Protein AF-A0A957HZQ7-F1 (afdb_monomer_lite)

Secondary structure (DSSP, 8-state):
-HHHHHHHHHHHGGGS-TTT--EEEEEEEEETTEEEEEEEESSHHHHHHHHHHHHHH-TTPEEEEEEEEES--TT---EEE-SSEEEEESSSSTTS-EEEEEETT-EEEEEEEETTEEEEEETTS-EEEEEGGGEE-S-PPPP-EEE-SSEEEEESSS-TTSPEEEEEETT-EEEEEEEETTEEEEE-TTS-EEEEEGGGEEEGGGS--SHHHHHHHHHHHHHTTTTPPP-TT--BTTB-

pLDDT: mean 95.65, std 3.69, range [67.06, 98.69]

Foldseek 3Di:
DQVVLQVVLVVLQVVDDLFQWDDDKHFDDDDPQETEIAEEIQAVVSVVSSVVSSCVVRVSHHYHDPRYYHLDDPDAAKWFQQDQKWFFFADQDPPGAGQAMDGFGFIWRFRQDDDQWTWTAGPVRTTGITGNVRIDHDDAPQFFKFQLALKWWFFPDQDPVGDTPGIHGGRDGWHWDDPDPFWTWTATRVGDIGITGCVRIGGPVPQDPDPVSNVVSVVVSVVSLPPQDDDNNDDGSVHD

Radius of gyration: 22.96 Å; chains: 1; bounding box: 48×35×72 Å

Structure (mmCIF, N/CA/C/O backbone):
data_AF-A0A957HZQ7-F1
#
_entry.id   AF-A0A957HZQ7-F1
#
loop_
_atom_site.group_PDB
_atom_site.id
_atom_site.type_symbol
_atom_site.label_atom_id
_atom_site.label_alt_id
_atom_site.label_comp_id
_atom_site.label_asym_id
_atom_site.label_entity_id
_atom_site.label_seq_id
_atom_site.pdbx_PDB_ins_code
_atom_site.Cartn_x
_atom_site.Cartn_y
_atom_site.Cartn_z
_atom_site.occupancy
_atom_site.B_iso_or_equiv
_atom_site.auth_seq_id
_atom_site.auth_comp_id
_atom_site.auth_asym_id
_atom_site.auth_atom_id
_atom_site.pdbx_PDB_model_num
ATOM 1 N N . MET A 1 1 ? -24.676 5.975 32.421 1.00 92.75 1 MET A N 1
ATOM 2 C CA . MET A 1 1 ? -23.216 5.742 32.479 1.00 92.75 1 MET A CA 1
ATOM 3 C C . MET A 1 1 ? -22.672 4.941 31.297 1.00 92.75 1 MET A C 1
ATOM 5 O O . MET A 1 1 ? -22.077 5.562 30.435 1.00 92.75 1 MET A O 1
ATOM 9 N N . LEU A 1 2 ? -22.883 3.618 31.181 1.00 94.62 2 LEU A N 1
ATOM 10 C CA . LEU A 1 2 ? -22.283 2.825 30.082 1.00 94.62 2 LEU A CA 1
ATOM 11 C C . LEU A 1 2 ? -22.590 3.401 28.683 1.00 94.62 2 LEU A C 1
ATOM 13 O O . LEU A 1 2 ? -21.686 3.573 27.873 1.00 94.62 2 LEU A O 1
ATOM 17 N N . GLN A 1 3 ? -23.847 3.785 28.435 1.00 96.00 3 GLN A N 1
ATOM 18 C CA . GLN A 1 3 ? -24.256 4.427 27.181 1.00 96.00 3 GLN A CA 1
ATOM 19 C C . GLN A 1 3 ? -23.628 5.817 26.973 1.00 96.00 3 GLN A C 1
ATOM 21 O O . GLN A 1 3 ? -23.328 6.182 25.844 1.00 96.00 3 GLN A O 1
ATOM 26 N N . GLU A 1 4 ? -23.418 6.595 28.038 1.00 96.81 4 GLU A N 1
ATOM 27 C CA . GLU A 1 4 ? -22.771 7.914 27.949 1.00 96.81 4 GLU A CA 1
ATOM 28 C C . GLU A 1 4 ? -21.297 7.768 27.569 1.00 96.81 4 GLU A C 1
ATOM 30 O O . GLU A 1 4 ? -20.838 8.444 26.655 1.00 96.81 4 GLU A O 1
ATOM 35 N N . ILE A 1 5 ? -20.586 6.828 28.200 1.00 97.31 5 ILE A N 1
ATOM 36 C CA . ILE A 1 5 ? -19.199 6.491 27.850 1.00 97.31 5 ILE A CA 1
ATOM 37 C C . ILE A 1 5 ? -19.132 5.994 26.403 1.00 97.31 5 ILE A C 1
ATOM 39 O O . ILE A 1 5 ? -18.248 6.391 25.648 1.00 97.31 5 ILE A O 1
ATOM 43 N N . GLN A 1 6 ? -20.084 5.155 25.988 1.00 97.38 6 GLN A N 1
ATOM 44 C CA . GLN A 1 6 ? -20.147 4.670 24.613 1.00 97.38 6 GLN A CA 1
ATOM 45 C C . GLN A 1 6 ? -20.379 5.801 23.600 1.00 97.38 6 GLN A C 1
ATOM 47 O O . GLN A 1 6 ? -19.807 5.753 22.511 1.00 97.38 6 GLN A O 1
ATOM 52 N N . ASN A 1 7 ? -21.187 6.808 23.937 1.00 97.38 7 ASN A N 1
ATOM 53 C CA . ASN A 1 7 ? -21.392 7.979 23.087 1.00 97.38 7 ASN A CA 1
ATOM 54 C C . ASN A 1 7 ? -20.119 8.834 23.010 1.00 97.38 7 ASN A C 1
ATOM 56 O O . ASN A 1 7 ? -19.713 9.205 21.914 1.00 97.38 7 ASN A O 1
ATOM 60 N N . GLU A 1 8 ? -19.445 9.063 24.138 1.00 97.62 8 GLU A N 1
ATOM 61 C CA . GLU A 1 8 ? -18.172 9.792 24.165 1.00 97.62 8 GLU A CA 1
ATOM 62 C C . GLU A 1 8 ? -17.110 9.084 23.306 1.00 97.62 8 GLU A C 1
ATOM 64 O O . GLU A 1 8 ? -16.442 9.715 22.499 1.00 97.62 8 GLU A O 1
ATOM 69 N N . LEU A 1 9 ? -17.010 7.752 23.372 1.00 97.88 9 LEU A N 1
ATOM 70 C CA . LEU A 1 9 ? -16.104 6.971 22.516 1.00 97.88 9 LEU A CA 1
ATOM 71 C C . LEU A 1 9 ? -16.350 7.181 21.010 1.00 97.88 9 LEU A C 1
ATOM 73 O O . LEU A 1 9 ? -15.409 7.101 20.216 1.00 97.88 9 LEU A O 1
ATOM 77 N N . VAL A 1 10 ? -17.596 7.443 20.598 1.00 96.94 10 VAL A N 1
ATOM 78 C CA . VAL A 1 10 ? -17.927 7.761 19.198 1.00 96.94 10 VAL A CA 1
ATOM 79 C C . VAL A 1 10 ? -17.399 9.140 18.804 1.00 96.94 10 VAL A C 1
ATOM 81 O O . VAL A 1 10 ? -16.932 9.294 17.673 1.00 96.94 10 VAL A O 1
ATOM 84 N N . GLU A 1 11 ? -17.445 10.110 19.720 1.00 96.81 11 GLU A N 1
ATOM 85 C CA . GLU A 1 11 ? -16.900 11.459 19.527 1.00 96.81 11 GLU A CA 1
ATOM 86 C C . GLU A 1 11 ? -15.368 11.427 19.488 1.00 96.81 11 GLU A C 1
ATOM 88 O O . GLU A 1 11 ? -14.782 11.847 18.493 1.00 96.81 11 GLU A O 1
ATOM 93 N N . ILE A 1 12 ? -14.733 10.791 20.478 1.00 96.25 12 ILE A N 1
ATOM 94 C CA . ILE A 1 12 ? -13.277 10.589 20.565 1.00 96.25 12 ILE A CA 1
ATOM 95 C C . ILE A 1 12 ? -12.721 9.950 19.285 1.00 96.25 12 ILE A C 1
ATOM 97 O O . ILE A 1 12 ? -11.656 10.321 18.797 1.00 96.25 12 ILE A O 1
ATOM 101 N N . LYS A 1 13 ? -13.445 8.993 18.685 1.00 95.44 13 LYS A N 1
ATOM 102 C CA . LYS A 1 13 ? -13.023 8.360 17.425 1.00 95.44 13 LYS A CA 1
ATOM 103 C C . LYS A 1 13 ? -12.829 9.372 16.285 1.00 95.44 13 LYS A C 1
ATOM 105 O O . LYS A 1 13 ? -12.002 9.114 15.412 1.00 95.44 13 LYS A O 1
ATOM 110 N N . GLN A 1 14 ? -13.574 10.480 16.265 1.00 94.56 14 GLN A N 1
ATOM 111 C CA . GLN A 1 14 ? -13.486 11.495 15.207 1.00 94.56 14 GLN A CA 1
ATOM 112 C C . GLN A 1 14 ? -12.226 12.361 15.298 1.00 94.56 14 GLN A C 1
ATOM 114 O O . GLN A 1 14 ? -11.829 12.9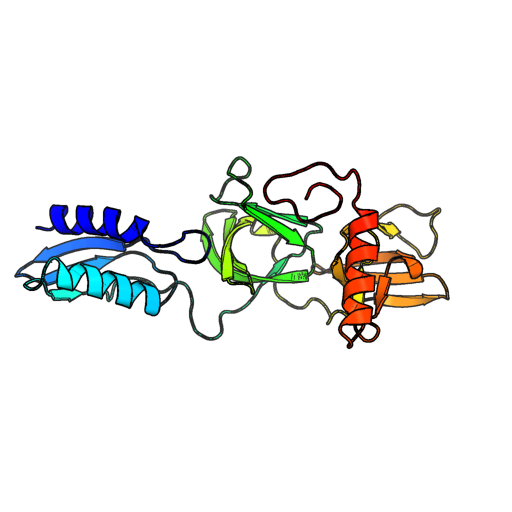38 14.288 1.00 94.56 14 GLN A O 1
ATOM 119 N N . ASP A 1 15 ? -11.573 12.413 16.461 1.00 94.69 15 ASP A N 1
ATOM 120 C CA . ASP A 1 15 ? -10.331 13.171 16.650 1.00 94.69 15 ASP A CA 1
ATOM 121 C C . ASP A 1 15 ? -9.126 12.519 15.951 1.00 94.69 15 ASP A C 1
ATOM 123 O O . ASP A 1 15 ? -8.081 13.151 15.778 1.00 94.69 15 ASP A O 1
ATOM 127 N N . PHE A 1 16 ? -9.254 11.254 15.539 1.00 95.50 16 PHE A N 1
ATOM 128 C CA . PHE A 1 16 ? -8.181 10.491 14.911 1.00 95.50 16 PHE A CA 1
ATOM 129 C C . PHE A 1 16 ? -8.281 10.503 13.381 1.00 95.50 16 PHE A C 1
ATOM 131 O O . PHE A 1 16 ? -9.320 10.193 12.792 1.00 95.50 16 PHE A O 1
ATOM 138 N N . ASP A 1 17 ? -7.157 10.767 12.711 1.00 95.44 17 ASP A N 1
ATOM 139 C CA . ASP A 1 17 ? -7.069 10.673 11.255 1.00 95.44 17 ASP A CA 1
ATOM 140 C C . ASP A 1 17 ? -7.016 9.201 10.830 1.00 95.44 17 ASP A C 1
ATOM 142 O O . ASP A 1 17 ? -5.980 8.539 10.915 1.00 95.44 17 ASP A O 1
ATOM 146 N N . ALA A 1 18 ? -8.135 8.693 10.311 1.00 93.38 18 ALA A N 1
ATOM 147 C CA . ALA A 1 18 ? -8.274 7.306 9.867 1.00 93.38 18 ALA A CA 1
ATOM 148 C C . ALA A 1 18 ? -7.267 6.875 8.778 1.00 93.38 18 ALA A C 1
ATOM 150 O O . ALA A 1 18 ? -7.149 5.683 8.491 1.00 93.38 18 ALA A O 1
ATOM 151 N N . ARG A 1 19 ? -6.550 7.817 8.145 1.00 94.31 19 ARG A N 1
ATOM 152 C CA . ARG A 1 19 ? -5.485 7.511 7.181 1.00 94.31 19 ARG A CA 1
ATOM 153 C C . ARG A 1 19 ? -4.210 7.025 7.846 1.00 94.31 19 ARG A C 1
ATOM 155 O O . ARG A 1 19 ? -3.442 6.350 7.181 1.00 94.31 19 ARG A O 1
ATOM 162 N N . THR A 1 20 ? -3.954 7.372 9.101 1.00 96.56 20 THR A N 1
ATOM 163 C CA . THR A 1 20 ? -2.691 7.048 9.792 1.00 96.56 20 THR A CA 1
ATOM 164 C C . THR A 1 20 ? -2.905 6.482 11.191 1.00 96.56 20 THR A C 1
ATOM 166 O O . THR A 1 20 ? -1.973 5.946 11.787 1.00 96.56 20 THR A O 1
ATOM 169 N N . GLN A 1 21 ? -4.129 6.562 11.709 1.00 97.12 21 GLN A N 1
ATOM 170 C CA . GLN A 1 21 ? -4.521 6.124 13.040 1.00 97.12 21 GLN A CA 1
ATOM 171 C C . GLN A 1 21 ? -5.720 5.176 12.944 1.00 97.12 21 GLN A C 1
ATOM 173 O O . GLN A 1 21 ? -6.590 5.317 12.088 1.00 97.12 21 GLN A O 1
ATOM 178 N N . PHE A 1 22 ? -5.770 4.194 13.842 1.00 97.62 22 PHE A N 1
ATOM 179 C CA . PHE A 1 22 ? -6.883 3.254 13.952 1.00 97.62 22 PHE A CA 1
ATOM 180 C C . PHE A 1 22 ? -7.404 3.266 15.385 1.00 97.62 22 PHE A C 1
ATOM 182 O O . PHE A 1 22 ? -6.631 3.043 16.318 1.00 97.62 22 PHE A O 1
ATOM 189 N N . CYS A 1 23 ? -8.704 3.507 15.555 1.00 97.75 23 CYS A N 1
ATOM 190 C CA . CYS A 1 23 ? -9.366 3.505 16.854 1.00 97.75 23 CYS A CA 1
ATOM 191 C C . CYS A 1 23 ? -10.786 2.941 16.736 1.00 97.75 23 CYS A C 1
ATOM 193 O O . CYS A 1 23 ? -11.678 3.556 16.147 1.00 97.75 23 CYS A O 1
ATOM 195 N N . GLU A 1 24 ? -10.994 1.762 17.312 1.00 96.81 24 GLU A N 1
ATOM 196 C CA . GLU A 1 24 ? -12.293 1.119 17.478 1.00 96.81 24 GLU A CA 1
ATOM 197 C C . GLU A 1 24 ? -12.401 0.595 18.904 1.00 96.81 24 GLU A C 1
ATOM 199 O O . GLU A 1 24 ? -12.100 -0.564 19.179 1.00 96.81 24 GLU A O 1
ATOM 204 N N . VAL A 1 25 ? -12.800 1.475 19.820 1.00 98.06 25 VAL A N 1
ATOM 205 C CA . VAL A 1 25 ? -12.974 1.159 21.240 1.00 98.06 25 VAL A CA 1
ATOM 206 C C . VAL A 1 25 ? -14.455 1.228 21.591 1.00 98.06 25 VAL A C 1
ATOM 208 O O . VAL A 1 25 ? -15.183 2.102 21.120 1.00 98.06 25 VAL A O 1
ATOM 211 N N . THR A 1 26 ? -14.904 0.290 22.416 1.00 97.94 26 THR A N 1
ATOM 212 C CA . THR A 1 26 ? -16.286 0.183 22.896 1.00 97.94 26 THR A CA 1
ATOM 213 C C . THR A 1 26 ? -16.295 -0.029 24.400 1.00 97.94 26 THR A C 1
ATOM 215 O O . THR A 1 26 ? -15.381 -0.652 24.944 1.00 97.94 26 THR A O 1
ATOM 218 N N . ALA A 1 27 ? -17.322 0.485 25.068 1.00 97.44 27 ALA A N 1
ATOM 219 C CA . ALA A 1 27 ? -17.547 0.226 26.481 1.00 97.44 27 ALA A CA 1
ATOM 220 C C . ALA A 1 27 ? -18.350 -1.074 26.614 1.00 97.44 27 ALA A C 1
ATOM 222 O O . ALA A 1 27 ? -19.482 -1.159 26.141 1.00 97.44 27 ALA A O 1
ATOM 223 N N . THR A 1 28 ? -17.759 -2.105 27.216 1.00 96.44 28 THR A N 1
ATOM 224 C CA . THR A 1 28 ? -18.326 -3.464 27.217 1.00 96.44 28 THR A CA 1
ATOM 225 C C . THR A 1 28 ? -19.100 -3.787 28.487 1.00 96.44 28 THR A C 1
ATOM 227 O O . THR A 1 28 ? -20.101 -4.499 28.427 1.00 96.44 28 THR A O 1
ATOM 230 N N . ALA A 1 29 ? -18.666 -3.259 29.631 1.00 95.06 29 ALA A N 1
ATOM 231 C CA . ALA A 1 29 ? -19.323 -3.451 30.918 1.00 95.06 29 ALA A CA 1
ATOM 232 C C . ALA A 1 29 ? -19.053 -2.266 31.849 1.00 95.06 29 ALA A C 1
ATOM 234 O O . ALA A 1 29 ? -18.008 -1.619 31.765 1.00 95.06 29 ALA A O 1
ATOM 235 N N . TRP A 1 30 ? -19.993 -1.999 32.753 1.00 92.81 30 TRP A N 1
ATOM 236 C CA . TRP A 1 30 ? -19.835 -1.009 33.814 1.00 92.81 30 TRP A CA 1
ATOM 237 C C . TRP A 1 30 ? -20.384 -1.564 35.121 1.00 92.81 30 TRP A C 1
ATOM 239 O O . TRP A 1 30 ? -21.576 -1.854 35.215 1.00 92.81 30 TRP A O 1
ATOM 249 N N . GLU A 1 31 ? -19.519 -1.678 36.124 1.00 93.38 31 GLU A N 1
ATOM 250 C CA . GLU A 1 31 ? -19.873 -2.149 37.461 1.00 93.38 31 GLU A CA 1
ATOM 251 C C . GLU A 1 31 ? -19.045 -1.399 38.507 1.00 93.38 31 GLU A C 1
ATOM 253 O O . GLU A 1 31 ? -17.837 -1.226 38.355 1.00 93.38 31 GLU A O 1
ATOM 258 N N . ASN A 1 32 ? -19.691 -0.941 39.584 1.00 91.62 32 ASN A N 1
ATOM 259 C CA . ASN A 1 32 ? -19.030 -0.322 40.742 1.00 91.62 32 ASN A CA 1
ATOM 260 C C . ASN A 1 32 ? -18.045 0.817 40.399 1.00 91.62 32 ASN A C 1
ATOM 262 O O . ASN A 1 32 ? -16.996 0.944 41.023 1.00 91.62 32 ASN A O 1
ATOM 266 N N . GLY A 1 33 ? -18.371 1.650 39.404 1.00 92.00 33 GLY A N 1
ATOM 267 C CA . GLY A 1 33 ? -17.517 2.772 38.989 1.00 92.00 33 GLY A CA 1
ATOM 268 C C . GLY A 1 33 ? -16.346 2.386 38.079 1.00 92.00 33 GLY A C 1
ATOM 269 O O . GLY A 1 33 ? -15.634 3.272 37.616 1.00 92.00 33 GLY A O 1
ATOM 270 N N . ARG A 1 34 ? -16.179 1.101 37.756 1.00 96.38 34 ARG A N 1
ATOM 271 C CA . ARG A 1 34 ? -15.210 0.623 36.771 1.00 96.38 34 ARG A CA 1
ATOM 272 C C . ARG A 1 34 ? -15.893 0.371 35.429 1.00 96.38 34 ARG A C 1
ATOM 274 O O . ARG A 1 34 ? -16.932 -0.286 35.370 1.00 96.38 34 ARG A O 1
ATOM 281 N N . CYS A 1 35 ? -15.305 0.877 34.351 1.00 97.81 35 CYS A N 1
ATOM 282 C CA . CYS A 1 35 ? -15.733 0.623 32.981 1.00 97.81 35 CYS A CA 1
ATOM 283 C C . CYS A 1 35 ? -14.705 -0.253 32.264 1.00 97.81 35 CYS A C 1
ATOM 285 O O . CYS A 1 35 ? -13.540 0.121 32.144 1.00 97.81 35 CYS A O 1
ATOM 287 N N . GLN A 1 36 ? -15.148 -1.393 31.742 1.00 97.94 36 GLN A N 1
ATOM 288 C CA . GLN A 1 36 ? -14.334 -2.231 30.869 1.00 97.94 36 GLN A CA 1
ATOM 289 C C . GLN A 1 36 ? -14.421 -1.713 29.435 1.00 97.94 36 GLN A C 1
ATOM 291 O O . GLN A 1 36 ? -15.508 -1.414 28.929 1.00 97.94 36 GLN A O 1
ATOM 296 N N . LEU A 1 37 ? -13.265 -1.600 28.791 1.00 98.38 37 LEU A N 1
ATOM 297 C CA . LEU A 1 37 ? -13.127 -1.216 27.396 1.00 98.38 37 LEU A CA 1
ATOM 298 C C . LEU A 1 37 ? -12.657 -2.421 26.585 1.00 98.38 37 LEU A C 1
ATOM 300 O O . LEU A 1 37 ? -11.745 -3.144 26.987 1.00 98.38 37 LEU A O 1
ATOM 304 N N . GLY A 1 38 ? -13.258 -2.606 25.415 1.00 98.31 38 GLY A N 1
ATOM 305 C CA . GLY A 1 38 ? -12.867 -3.621 24.442 1.00 98.31 38 GLY A CA 1
ATOM 306 C C . GLY A 1 38 ? -12.685 -3.030 23.051 1.00 98.31 38 GLY A C 1
ATOM 307 O O . GLY A 1 38 ? -13.124 -1.912 22.773 1.00 98.31 38 GLY A O 1
ATOM 308 N N . GLY A 1 39 ? -12.055 -3.795 22.161 1.00 97.62 39 GLY A N 1
ATOM 309 C CA . GLY A 1 39 ? -11.898 -3.429 20.755 1.00 97.62 39 GLY A CA 1
ATOM 310 C C . GLY A 1 39 ? -10.444 -3.429 20.303 1.00 97.62 39 GLY A C 1
ATOM 311 O O . GLY A 1 39 ? -9.661 -4.281 20.720 1.00 97.62 39 GLY A O 1
ATOM 312 N N . LYS A 1 40 ? -10.091 -2.515 19.400 1.00 97.69 40 LYS A N 1
ATOM 313 C CA . LYS A 1 40 ? -8.796 -2.467 18.715 1.00 97.69 40 LYS A CA 1
ATOM 314 C C . LYS A 1 40 ? -8.332 -1.023 18.537 1.00 97.69 40 LYS A C 1
ATOM 316 O O . LYS A 1 40 ? -9.102 -0.160 18.124 1.00 97.69 40 LYS A O 1
ATOM 321 N N . VAL A 1 41 ? -7.049 -0.774 18.752 1.00 98.44 41 VAL A N 1
ATOM 322 C CA . VAL A 1 41 ? -6.388 0.499 18.426 1.00 98.44 41 VAL A CA 1
ATOM 323 C C . VAL A 1 41 ? -5.075 0.231 17.707 1.00 98.44 41 VAL A C 1
ATOM 325 O O . VAL A 1 41 ? -4.533 -0.871 17.795 1.00 98.44 41 VAL A O 1
ATOM 328 N N . LEU A 1 42 ? -4.555 1.224 16.983 1.00 97.81 42 LEU A N 1
ATOM 329 C CA . LEU A 1 42 ? -3.304 1.057 16.246 1.00 97.81 42 LEU A CA 1
ATOM 330 C C . LEU A 1 42 ? -2.156 0.672 17.182 1.00 97.81 42 LEU A C 1
ATOM 332 O O . LEU A 1 42 ? -1.505 -0.337 16.952 1.00 97.81 42 LEU A O 1
ATOM 336 N N . ASP A 1 43 ? -1.920 1.452 18.232 1.00 96.94 43 ASP A N 1
ATOM 337 C CA . ASP A 1 43 ? -0.811 1.256 19.160 1.00 96.94 43 ASP A CA 1
ATOM 338 C C . ASP A 1 43 ? -1.120 1.851 20.546 1.00 96.94 43 ASP A C 1
ATOM 340 O O . ASP A 1 43 ? -2.207 2.378 20.805 1.00 96.94 43 ASP A O 1
ATOM 344 N N . GLY A 1 44 ? -0.154 1.747 21.463 1.00 96.62 44 GLY A N 1
ATOM 345 C CA . GLY A 1 44 ? -0.299 2.244 22.832 1.00 96.62 44 GLY A CA 1
ATOM 346 C C . GLY A 1 44 ? -0.446 3.766 22.937 1.00 96.62 44 GLY A C 1
ATOM 347 O O . GLY A 1 44 ? -1.024 4.246 23.913 1.00 96.62 44 GLY A O 1
ATOM 348 N N . ALA A 1 45 ? 0.024 4.535 21.947 1.00 96.12 45 ALA A N 1
ATOM 349 C CA . ALA A 1 45 ? -0.134 5.987 21.956 1.00 96.12 45 ALA A CA 1
ATOM 350 C C . ALA A 1 45 ? -1.601 6.364 21.719 1.00 96.12 45 ALA A C 1
ATOM 352 O O . ALA A 1 45 ? -2.144 7.197 22.446 1.00 96.12 45 ALA A O 1
ATOM 353 N N . ILE A 1 46 ? -2.265 5.683 20.777 1.00 97.81 46 ILE A N 1
ATOM 354 C CA . ILE A 1 46 ? -3.709 5.843 20.563 1.00 97.81 46 ILE A CA 1
ATOM 355 C C . ILE A 1 46 ? -4.493 5.411 21.804 1.00 97.81 46 ILE A C 1
ATOM 357 O O . ILE A 1 46 ? -5.376 6.147 22.243 1.00 97.81 46 ILE A O 1
ATOM 361 N N . LEU A 1 47 ? -4.142 4.274 22.421 1.00 98.06 47 LEU A N 1
ATOM 362 C CA . LEU A 1 47 ? -4.824 3.822 23.640 1.00 98.06 47 LEU A CA 1
ATOM 363 C C . LEU A 1 47 ? -4.736 4.859 24.768 1.00 98.06 47 LEU A C 1
ATOM 365 O O . LEU A 1 47 ? -5.737 5.187 25.400 1.00 98.06 47 LEU A O 1
ATOM 369 N N . THR A 1 48 ? -3.536 5.395 24.991 1.00 97.94 48 THR A N 1
ATOM 370 C CA . THR A 1 48 ? -3.286 6.408 26.024 1.00 97.94 48 THR A CA 1
ATOM 371 C C . THR A 1 48 ? -4.092 7.679 25.755 1.00 97.94 48 THR A C 1
ATOM 373 O O . THR A 1 48 ? -4.680 8.236 26.679 1.00 97.94 48 THR A O 1
ATOM 376 N N . ALA A 1 49 ? -4.172 8.124 24.496 1.00 98.06 49 ALA A N 1
ATOM 377 C CA . ALA A 1 49 ? -4.964 9.293 24.121 1.00 98.06 49 ALA A CA 1
ATOM 378 C C . ALA A 1 49 ? -6.460 9.099 24.425 1.00 98.06 49 ALA A C 1
ATOM 380 O O . ALA A 1 49 ? -7.067 9.970 25.048 1.00 98.06 49 ALA A O 1
ATOM 381 N N . VAL A 1 50 ? -7.025 7.939 24.066 1.00 98.31 50 VAL A N 1
ATOM 382 C CA . VAL A 1 50 ? -8.428 7.596 24.359 1.00 98.31 50 VAL A CA 1
ATOM 383 C C . VAL A 1 50 ? -8.691 7.601 25.867 1.00 98.31 50 VAL A C 1
ATOM 385 O O . VAL A 1 50 ? -9.630 8.249 26.324 1.00 98.31 50 VAL A O 1
ATOM 388 N N . ILE A 1 51 ? -7.845 6.928 26.656 1.00 98.19 51 ILE A N 1
ATOM 389 C CA . ILE A 1 51 ? -8.006 6.856 28.118 1.00 98.19 51 ILE A CA 1
ATOM 390 C C . ILE A 1 51 ? -7.912 8.248 28.752 1.00 98.19 51 ILE A C 1
ATOM 392 O O . ILE A 1 51 ? -8.709 8.573 29.632 1.00 98.19 51 ILE A O 1
ATOM 396 N N . ASN A 1 52 ? -6.985 9.094 28.298 1.00 98.06 52 ASN A N 1
ATOM 397 C CA . ASN A 1 52 ? -6.838 10.450 28.824 1.00 98.06 52 ASN A CA 1
ATOM 398 C C . ASN A 1 52 ? -8.088 11.300 28.567 1.00 98.06 52 ASN A C 1
ATOM 400 O O . ASN A 1 52 ? -8.5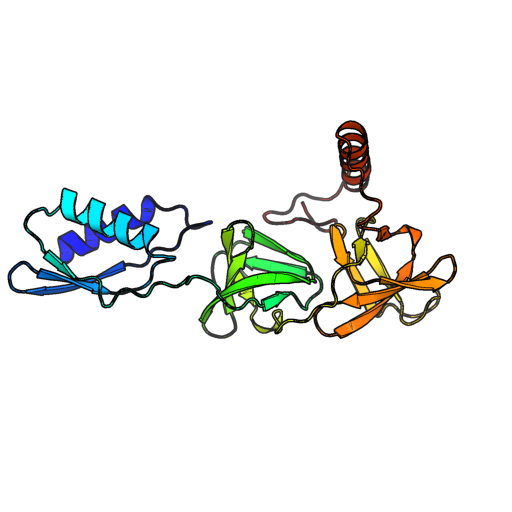74 11.953 29.489 1.00 98.06 52 ASN A O 1
ATOM 404 N N . GLN A 1 53 ? -8.632 11.270 27.347 1.00 98.00 53 GLN A N 1
ATOM 405 C CA . GLN A 1 53 ? -9.855 12.008 27.018 1.00 98.00 53 GLN A CA 1
ATOM 406 C C . GLN A 1 53 ? -11.057 11.504 27.836 1.00 98.00 53 GLN A C 1
ATOM 408 O O . GLN A 1 53 ? -11.774 12.307 28.437 1.00 98.00 53 GLN A O 1
ATOM 413 N N . LEU A 1 54 ? -11.218 10.182 27.965 1.00 97.94 54 LEU A N 1
ATOM 414 C CA . LEU A 1 54 ? -12.257 9.587 28.808 1.00 97.94 54 LEU A CA 1
ATOM 415 C C . LEU A 1 54 ? -12.118 9.980 30.283 1.00 97.94 54 LEU A C 1
ATOM 417 O O . LEU A 1 54 ? -13.112 10.306 30.924 1.00 97.94 54 LEU A O 1
ATOM 421 N N . THR A 1 55 ? -10.898 9.990 30.821 1.00 97.56 55 THR A N 1
ATOM 422 C CA . THR A 1 55 ? -10.635 10.341 32.227 1.00 97.56 55 THR A CA 1
ATOM 423 C C . THR A 1 55 ? -10.924 11.817 32.502 1.00 97.56 55 THR A C 1
ATOM 425 O O . THR A 1 55 ? -11.445 12.156 33.561 1.00 97.56 55 THR A O 1
ATOM 428 N N . ILE A 1 56 ? -10.641 12.708 31.544 1.00 97.31 56 ILE A N 1
ATOM 429 C CA . ILE A 1 56 ? -11.017 14.128 31.638 1.00 97.31 56 ILE A CA 1
ATOM 430 C C . ILE A 1 56 ? -12.540 14.273 31.709 1.00 97.31 56 ILE A C 1
ATOM 432 O O . ILE A 1 56 ? -13.053 15.063 32.502 1.00 97.31 56 ILE A O 1
ATOM 436 N N . ARG A 1 57 ? -13.266 13.511 30.885 1.00 97.44 57 ARG A N 1
ATOM 437 C CA . ARG A 1 57 ? -14.726 13.580 30.811 1.00 97.44 57 ARG A CA 1
ATOM 438 C C . ARG A 1 57 ? -15.422 12.924 32.005 1.00 97.44 57 ARG A C 1
ATOM 440 O O . ARG A 1 57 ? -16.428 13.441 32.487 1.00 97.44 57 ARG A O 1
ATOM 447 N N . PHE A 1 58 ? -14.879 11.808 32.481 1.00 97.19 58 PHE A N 1
ATOM 448 C CA . PHE A 1 58 ? -15.443 10.959 33.526 1.00 97.19 58 PHE A CA 1
ATOM 449 C C . PHE A 1 58 ? -14.407 10.703 34.639 1.00 97.19 58 PHE A C 1
ATOM 451 O O . PHE A 1 58 ? -13.945 9.575 34.809 1.00 97.19 58 PHE A O 1
ATOM 458 N N . PRO A 1 59 ? -14.044 11.723 35.439 1.00 97.00 59 PRO A N 1
ATOM 459 C CA . PRO A 1 59 ? -12.937 11.635 36.401 1.00 97.00 59 PRO A CA 1
ATOM 460 C C . PRO A 1 59 ? -13.179 10.668 37.569 1.00 97.00 59 PRO A C 1
ATOM 462 O O . PRO A 1 59 ? -12.246 10.332 38.292 1.00 97.00 59 PRO A O 1
ATOM 465 N N . SER A 1 60 ? -14.424 10.238 37.786 1.00 95.94 60 SER A N 1
ATOM 466 C CA . SER A 1 60 ? -14.798 9.260 38.815 1.00 95.94 60 SER A CA 1
ATOM 467 C C . SER A 1 60 ? -14.846 7.815 38.309 1.00 95.94 60 SER A C 1
ATOM 469 O O . SER A 1 60 ? -15.185 6.924 39.088 1.00 95.94 60 SER A O 1
ATOM 471 N N . VAL A 1 61 ? -14.553 7.577 37.026 1.00 97.19 61 VAL A N 1
ATOM 472 C CA . VAL A 1 61 ? -14.609 6.249 36.408 1.00 97.19 61 VAL A CA 1
ATOM 473 C C . VAL A 1 61 ? -13.203 5.666 36.286 1.00 97.19 61 VAL A C 1
ATOM 475 O O . VAL A 1 61 ? -12.301 6.304 35.751 1.00 97.19 61 VAL A O 1
ATOM 478 N N . ASP A 1 62 ? -13.031 4.431 36.754 1.00 97.12 62 ASP A N 1
ATOM 479 C CA . ASP A 1 62 ? -11.822 3.632 36.526 1.00 97.12 62 ASP A CA 1
ATOM 480 C C . ASP A 1 62 ? -11.947 2.900 35.180 1.00 97.12 62 ASP A C 1
ATOM 482 O O . ASP A 1 62 ? -12.859 2.089 34.999 1.00 97.12 62 ASP A O 1
ATOM 486 N N . PHE A 1 63 ? -11.075 3.198 34.215 1.00 97.81 63 PHE A N 1
ATOM 487 C CA . PHE A 1 63 ? -11.119 2.603 32.876 1.00 97.81 63 PHE A CA 1
ATOM 488 C C . PHE A 1 63 ? -10.143 1.432 32.752 1.00 97.81 63 PHE A C 1
ATOM 490 O O . PHE A 1 63 ? -8.926 1.608 32.775 1.00 97.81 63 PHE A O 1
ATOM 497 N N . GLU A 1 64 ? -10.679 0.232 32.532 1.00 97.31 64 GLU A N 1
ATOM 498 C CA . GLU A 1 64 ? -9.895 -0.982 32.321 1.00 97.31 64 GLU A CA 1
ATOM 499 C C . GLU A 1 64 ? -9.851 -1.341 30.831 1.00 97.31 64 GLU A C 1
ATOM 501 O O . GLU A 1 64 ? -10.849 -1.761 30.249 1.00 97.31 64 GLU A O 1
ATOM 506 N N . ALA A 1 65 ? -8.680 -1.197 30.207 1.00 97.19 65 ALA A N 1
ATOM 507 C CA . ALA A 1 65 ? -8.487 -1.425 28.772 1.00 97.19 65 ALA A CA 1
ATOM 508 C C . ALA A 1 65 ? -7.706 -2.708 28.437 1.00 97.19 65 ALA A C 1
ATOM 510 O O . ALA A 1 65 ? -7.148 -2.834 27.349 1.00 97.19 65 ALA A O 1
ATOM 511 N N . THR A 1 66 ? -7.659 -3.672 29.359 1.00 95.75 66 THR A N 1
ATOM 512 C CA . THR A 1 66 ? -6.960 -4.959 29.177 1.00 95.75 66 THR A CA 1
ATOM 513 C C . THR A 1 66 ? -7.505 -5.769 27.994 1.00 95.75 66 THR A C 1
ATOM 515 O O . THR A 1 66 ? -6.757 -6.524 27.376 1.00 95.75 66 THR A O 1
ATOM 518 N N . ALA A 1 67 ? -8.780 -5.576 27.636 1.00 97.19 67 ALA A N 1
ATOM 519 C CA . ALA A 1 67 ? -9.432 -6.201 26.485 1.00 97.19 67 ALA A CA 1
ATOM 520 C C . ALA A 1 67 ? -9.337 -5.378 25.178 1.00 97.19 67 ALA A C 1
ATOM 522 O O . ALA A 1 67 ? -9.937 -5.760 24.168 1.00 97.19 67 ALA A O 1
ATOM 523 N N . VAL A 1 68 ? -8.597 -4.261 25.162 1.00 98.31 68 VAL A N 1
ATOM 524 C CA . VAL A 1 68 ? -8.326 -3.485 23.942 1.00 98.31 68 VAL A CA 1
ATOM 525 C C . VAL A 1 68 ? -7.043 -3.990 23.284 1.00 98.31 68 VAL A C 1
ATOM 527 O O . VAL A 1 68 ? -5.950 -3.885 23.836 1.00 98.31 68 VAL A O 1
ATOM 530 N N . ALA A 1 69 ? -7.161 -4.523 22.071 1.00 97.44 69 ALA A N 1
ATOM 531 C CA . ALA A 1 69 ? -6.026 -5.041 21.321 1.00 97.44 69 ALA A CA 1
ATOM 532 C C . ALA A 1 69 ? -5.204 -3.914 20.673 1.00 97.44 69 ALA A C 1
ATOM 534 O O . ALA A 1 69 ? -5.749 -3.038 19.998 1.00 97.44 69 ALA A O 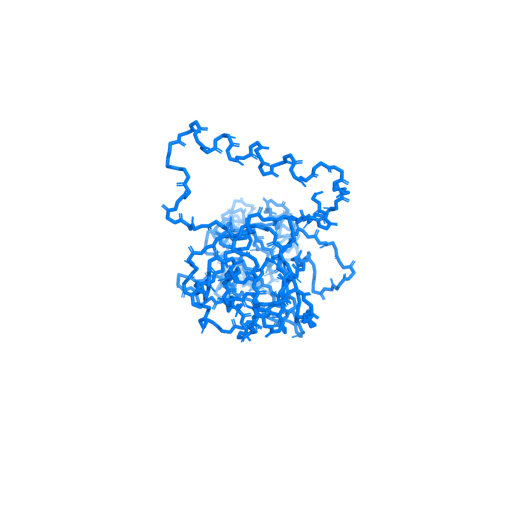1
ATOM 535 N N . LEU A 1 70 ? -3.878 -3.985 20.815 1.00 97.50 70 LEU A N 1
ATOM 536 C CA . LEU A 1 70 ? -2.934 -3.137 20.084 1.00 97.50 70 LEU A CA 1
ATOM 537 C C . LEU A 1 70 ? -2.548 -3.830 18.772 1.00 97.50 70 LEU A C 1
ATOM 539 O O . LEU A 1 70 ? -1.902 -4.879 18.793 1.00 97.50 70 LEU A O 1
ATOM 543 N N . LEU A 1 71 ? -2.954 -3.253 17.641 1.00 97.19 71 LEU A N 1
ATOM 544 C CA . LEU A 1 71 ? -2.764 -3.844 16.312 1.00 97.19 71 LEU A CA 1
ATOM 545 C C . LEU A 1 71 ? -1.306 -3.850 15.854 1.00 97.19 71 LEU A C 1
ATOM 547 O O . LEU A 1 71 ? -0.883 -4.750 15.133 1.00 97.19 71 LEU A O 1
ATOM 551 N N . ARG A 1 72 ? -0.544 -2.829 16.240 1.00 96.31 72 ARG A N 1
ATOM 552 C CA . ARG A 1 72 ? 0.849 -2.647 15.862 1.00 96.31 72 ARG A CA 1
ATOM 553 C C . ARG A 1 72 ? 1.738 -2.831 17.079 1.00 96.31 72 ARG A C 1
ATOM 555 O O . ARG A 1 72 ? 1.590 -2.145 18.088 1.00 96.31 72 ARG A O 1
ATOM 562 N N . GLN A 1 73 ? 2.705 -3.725 16.939 1.00 88.81 73 GLN A N 1
ATOM 563 C CA . GLN A 1 73 ? 3.749 -3.971 17.927 1.00 88.81 73 GLN A CA 1
ATOM 564 C C . GLN A 1 73 ? 5.110 -3.491 17.405 1.00 88.81 73 GLN A C 1
ATOM 566 O O . GLN A 1 73 ? 5.291 -3.323 16.193 1.00 88.81 73 GLN A O 1
ATOM 571 N N . PRO A 1 74 ? 6.101 -3.275 18.285 1.00 83.38 74 PRO A N 1
ATOM 572 C CA . PRO A 1 74 ? 7.484 -3.137 17.850 1.00 83.38 74 PRO A CA 1
ATOM 573 C C . PRO A 1 74 ? 7.905 -4.377 17.044 1.00 83.38 74 PRO A C 1
ATOM 575 O O . PRO A 1 74 ? 7.713 -5.498 17.506 1.00 83.38 74 PRO A O 1
ATOM 578 N N . HIS A 1 75 ? 8.510 -4.178 15.869 1.00 84.88 75 HIS A N 1
ATOM 579 C CA . HIS A 1 75 ? 8.995 -5.251 14.981 1.00 84.88 75 HIS A CA 1
ATOM 580 C C . HIS A 1 75 ? 7.900 -6.168 14.407 1.00 84.88 75 HIS A C 1
ATOM 582 O O . HIS A 1 75 ? 8.037 -7.391 14.410 1.00 84.88 75 HIS A O 1
ATOM 588 N N . MET A 1 76 ? 6.822 -5.586 13.874 1.00 87.50 76 MET A N 1
ATOM 589 C CA . MET A 1 76 ? 5.857 -6.346 13.073 1.00 87.50 76 MET A CA 1
ATOM 590 C C . MET A 1 76 ? 6.552 -7.053 11.896 1.00 87.50 76 MET A C 1
ATOM 592 O O . MET A 1 76 ? 7.404 -6.440 11.240 1.00 87.50 76 MET A O 1
ATOM 596 N N . PRO A 1 77 ? 6.183 -8.311 11.580 1.00 91.69 77 PRO A N 1
ATOM 597 C CA . PRO A 1 77 ? 6.583 -8.908 10.315 1.00 91.69 77 PRO A CA 1
ATOM 598 C C . PRO A 1 77 ? 6.040 -8.054 9.171 1.00 91.69 77 PRO A C 1
ATOM 600 O O . PRO A 1 77 ? 5.028 -7.369 9.315 1.00 91.69 77 PRO A O 1
ATOM 603 N N . THR A 1 78 ? 6.710 -8.092 8.028 1.00 94.88 78 THR A N 1
ATOM 604 C CA . THR A 1 78 ? 6.259 -7.368 6.845 1.00 94.88 78 THR A CA 1
ATOM 605 C C . THR A 1 78 ? 5.889 -8.324 5.728 1.00 94.88 78 THR A C 1
ATOM 607 O O . THR A 1 78 ? 6.410 -9.433 5.648 1.00 94.88 78 THR A O 1
ATOM 610 N N . LEU A 1 79 ? 4.983 -7.876 4.864 1.00 96.44 79 LEU A N 1
ATOM 611 C CA . LEU A 1 79 ? 4.643 -8.533 3.608 1.00 96.44 79 LEU A CA 1
ATOM 612 C C . LEU A 1 79 ? 5.053 -7.645 2.438 1.00 96.44 79 LEU A C 1
ATOM 614 O O . LEU A 1 79 ? 5.192 -6.427 2.578 1.00 96.44 79 LEU A O 1
ATOM 618 N N . THR A 1 80 ? 5.213 -8.256 1.271 1.00 95.81 80 THR A N 1
ATOM 619 C CA . THR A 1 80 ? 5.565 -7.562 0.034 1.00 95.81 80 THR A CA 1
ATOM 620 C C . THR A 1 80 ? 4.424 -7.640 -0.974 1.00 95.81 80 THR A C 1
ATOM 622 O O . THR A 1 80 ? 3.819 -8.693 -1.166 1.00 95.81 80 THR A O 1
ATOM 625 N N . VAL A 1 81 ? 4.148 -6.533 -1.664 1.00 96.56 81 VAL A N 1
ATOM 626 C CA . VAL A 1 81 ? 3.211 -6.501 -2.793 1.00 96.56 81 VAL A CA 1
ATOM 627 C C . VAL A 1 81 ? 3.803 -7.285 -3.965 1.00 96.56 81 VAL A C 1
ATOM 629 O O . VAL A 1 81 ? 4.828 -6.904 -4.530 1.00 96.56 81 VAL A O 1
ATOM 632 N N . CYS A 1 82 ? 3.153 -8.385 -4.342 1.00 94.81 82 CYS A N 1
ATOM 633 C CA . CYS A 1 82 ? 3.644 -9.345 -5.336 1.00 94.81 82 CYS A CA 1
ATOM 634 C C . CYS A 1 82 ? 2.917 -9.269 -6.688 1.00 94.81 82 CYS A C 1
ATOM 636 O O . CYS A 1 82 ? 3.315 -9.906 -7.664 1.00 94.81 82 CYS A O 1
ATOM 638 N N . THR A 1 83 ? 1.872 -8.447 -6.778 1.00 94.00 83 THR A N 1
ATOM 639 C CA . THR A 1 83 ? 1.276 -8.039 -8.056 1.00 94.00 83 THR A CA 1
ATOM 640 C C . THR A 1 83 ? 1.997 -6.814 -8.623 1.00 94.00 83 THR A C 1
ATOM 642 O O . THR A 1 83 ? 2.812 -6.199 -7.942 1.00 94.00 83 THR A O 1
ATOM 645 N N . ASN A 1 84 ? 1.721 -6.454 -9.877 1.00 92.81 84 ASN A N 1
ATOM 646 C CA . ASN A 1 84 ? 2.302 -5.263 -10.505 1.00 92.81 84 ASN A CA 1
ATOM 647 C C . ASN A 1 84 ? 1.843 -3.963 -9.812 1.00 92.81 84 ASN A C 1
ATOM 649 O O . ASN A 1 84 ? 2.653 -3.098 -9.492 1.00 92.81 84 ASN A O 1
ATOM 653 N N . LEU A 1 85 ? 0.532 -3.848 -9.591 1.00 95.69 85 LEU A N 1
ATOM 654 C CA . LEU A 1 85 ? -0.132 -2.680 -9.023 1.00 95.69 85 LEU A CA 1
ATOM 655 C C . LEU A 1 85 ? -1.401 -3.142 -8.299 1.00 95.69 85 LEU A C 1
ATOM 657 O O . LEU A 1 85 ? -2.168 -3.928 -8.860 1.00 95.69 85 LEU A O 1
ATOM 661 N N . THR A 1 86 ? -1.643 -2.652 -7.086 1.00 96.62 86 THR A N 1
ATOM 662 C CA . THR A 1 86 ? -2.910 -2.852 -6.363 1.00 96.62 86 THR A CA 1
ATOM 663 C C . THR A 1 86 ? -3.362 -1.564 -5.693 1.00 96.62 86 THR A C 1
ATOM 665 O O . THR A 1 86 ? -2.535 -0.748 -5.307 1.00 96.62 86 THR A O 1
ATOM 668 N N . GLY A 1 87 ? -4.671 -1.391 -5.521 1.00 97.06 87 GLY A N 1
ATOM 669 C CA . GLY A 1 87 ? -5.216 -0.319 -4.695 1.00 97.06 87 GLY A CA 1
ATOM 670 C C . GLY A 1 87 ? -5.026 -0.594 -3.201 1.00 97.06 87 GLY A C 1
ATOM 671 O O . GLY A 1 87 ? -5.036 -1.749 -2.763 1.00 97.06 87 GLY A O 1
ATOM 672 N N . LEU A 1 88 ? -4.888 0.488 -2.441 1.00 97.88 88 LEU A N 1
ATOM 673 C CA . LEU A 1 88 ? -5.097 0.562 -1.002 1.00 97.88 88 LEU A CA 1
ATOM 674 C C . LEU A 1 88 ? -6.458 1.224 -0.768 1.00 97.88 88 LEU A C 1
ATOM 676 O O . LEU A 1 88 ? -6.678 2.365 -1.173 1.00 97.88 88 LEU A O 1
ATOM 680 N N . HIS A 1 89 ? -7.378 0.504 -0.142 1.00 98.12 89 HIS A N 1
ATOM 681 C CA . HIS A 1 89 ? -8.788 0.872 -0.073 1.00 98.12 89 HIS A CA 1
ATOM 682 C C . HIS A 1 89 ? -9.225 1.302 1.328 1.00 98.12 89 HIS A C 1
ATOM 684 O O . HIS A 1 89 ? -8.704 0.826 2.335 1.00 98.12 89 HIS A O 1
ATOM 690 N N . ARG A 1 90 ? -10.251 2.153 1.407 1.00 96.69 90 ARG A N 1
ATOM 691 C CA . ARG A 1 90 ? -10.813 2.609 2.688 1.00 96.69 90 ARG A CA 1
ATOM 692 C C . ARG A 1 90 ? -11.566 1.521 3.451 1.00 96.69 90 ARG A C 1
ATOM 694 O O . ARG A 1 90 ? -11.640 1.562 4.676 1.00 96.69 90 ARG A O 1
ATOM 701 N N . ARG A 1 91 ? -12.158 0.561 2.741 1.00 97.12 91 ARG A N 1
ATOM 702 C CA . ARG A 1 91 ? -12.895 -0.580 3.309 1.00 97.12 91 ARG A CA 1
ATOM 703 C C . ARG A 1 91 ? -12.443 -1.873 2.619 1.00 97.12 91 ARG A C 1
ATOM 705 O O . ARG A 1 91 ? -11.889 -1.784 1.522 1.00 97.12 91 ARG A O 1
ATOM 712 N N . PRO A 1 92 ? -12.718 -3.063 3.184 1.00 97.44 92 PRO A N 1
ATOM 713 C CA . PRO A 1 92 ? -12.399 -4.344 2.546 1.00 97.44 92 PRO A CA 1
ATOM 714 C C . PRO A 1 92 ? -13.352 -4.636 1.370 1.00 97.44 92 PRO A C 1
ATOM 716 O O . PRO A 1 92 ? -14.137 -5.581 1.374 1.00 97.44 92 PRO A O 1
ATOM 719 N N . SER A 1 93 ? -13.343 -3.774 0.351 1.00 96.38 93 SER A N 1
ATOM 720 C CA . SER A 1 93 ? -14.220 -3.853 -0.814 1.00 96.38 93 SER A CA 1
ATOM 721 C C . SER A 1 93 ? -13.612 -3.151 -2.026 1.00 96.38 93 SER A C 1
ATOM 723 O O . SER A 1 93 ? -13.111 -2.031 -1.925 1.00 96.38 93 SER A O 1
ATOM 725 N N . ARG A 1 94 ? -13.729 -3.783 -3.203 1.00 91.38 94 ARG A N 1
ATOM 726 C CA . ARG A 1 94 ? -13.186 -3.263 -4.473 1.00 91.38 94 ARG A CA 1
ATOM 727 C C . ARG A 1 94 ? -13.912 -2.016 -4.969 1.00 91.38 94 ARG A C 1
ATOM 729 O O . ARG A 1 94 ? -13.339 -1.259 -5.738 1.00 91.38 94 ARG A O 1
ATOM 736 N N . ILE A 1 95 ? -15.159 -1.821 -4.542 1.00 94.81 95 ILE A N 1
ATOM 737 C CA . ILE A 1 95 ? -15.956 -0.629 -4.867 1.00 94.81 95 ILE A CA 1
ATOM 738 C C . ILE A 1 95 ? -15.797 0.479 -3.821 1.00 94.81 95 ILE A C 1
ATOM 740 O O . ILE A 1 95 ? -16.417 1.531 -3.943 1.00 94.81 95 ILE A O 1
ATOM 744 N N . SER A 1 96 ? -15.017 0.240 -2.763 1.00 96.44 96 SER A N 1
ATOM 745 C CA . SER A 1 96 ? -14.707 1.295 -1.807 1.00 96.44 96 SER A CA 1
ATOM 746 C C . SER A 1 96 ? -13.636 2.230 -2.357 1.00 96.44 96 SER A C 1
ATOM 748 O O . SER A 1 96 ? -12.812 1.836 -3.185 1.00 96.44 96 SER A O 1
ATOM 750 N N . GLU A 1 97 ? -13.660 3.463 -1.860 1.00 96.06 97 GLU A N 1
ATOM 751 C CA . GLU A 1 97 ? -12.691 4.507 -2.176 1.00 96.06 97 GLU A CA 1
A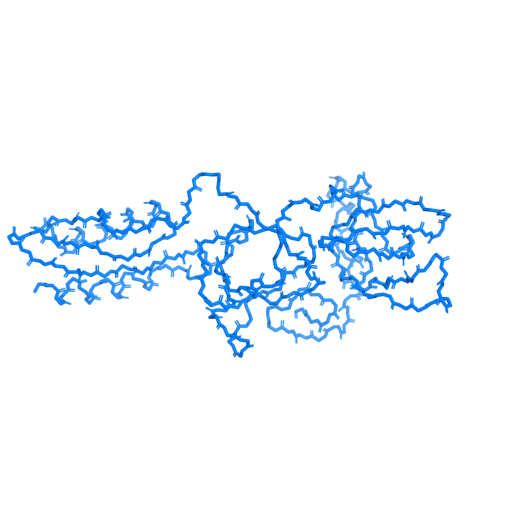TOM 752 C C . GLU A 1 97 ? -11.248 3.971 -2.152 1.00 96.06 97 GLU A C 1
ATOM 754 O O . GLU A 1 97 ? -10.802 3.407 -1.148 1.00 96.06 97 GLU A O 1
ATOM 759 N N . GLN A 1 98 ? -10.529 4.149 -3.262 1.00 96.44 98 GLN A N 1
ATOM 760 C CA . GLN A 1 98 ? -9.089 3.917 -3.339 1.00 96.44 98 GLN A CA 1
ATOM 761 C C . GLN A 1 98 ? -8.377 5.132 -2.742 1.00 96.44 98 GLN A C 1
ATOM 763 O O . GLN A 1 98 ? -8.506 6.235 -3.256 1.00 96.44 98 GLN A O 1
ATOM 768 N N . MET A 1 99 ? -7.626 4.929 -1.668 1.00 94.81 99 MET A N 1
ATOM 769 C CA . MET A 1 99 ? -6.889 5.987 -0.975 1.00 94.81 99 MET A CA 1
ATOM 770 C C . MET A 1 99 ? -5.478 6.158 -1.540 1.00 94.81 99 MET A C 1
ATOM 772 O O . MET A 1 99 ? -4.929 7.254 -1.514 1.00 94.81 99 MET A O 1
ATOM 776 N N . ASN A 1 100 ? -4.885 5.068 -2.029 1.00 95.06 100 ASN A N 1
ATOM 777 C CA . ASN A 1 100 ? -3.552 5.041 -2.625 1.00 95.06 100 ASN A CA 1
ATOM 778 C C . ASN A 1 100 ? -3.424 3.817 -3.554 1.00 95.06 100 ASN A C 1
ATOM 780 O O . ASN A 1 100 ? -4.313 2.962 -3.601 1.00 95.06 100 ASN A O 1
ATOM 784 N N . GLN A 1 101 ? -2.300 3.700 -4.247 1.00 96.38 101 GLN A N 1
ATOM 785 C CA . GLN A 1 101 ? -1.879 2.533 -5.009 1.00 96.38 101 GLN A CA 1
ATOM 786 C C . GLN A 1 101 ? -0.516 2.052 -4.506 1.00 96.38 101 GLN A C 1
ATOM 788 O O . GLN A 1 101 ? 0.336 2.848 -4.124 1.00 96.38 101 GLN A O 1
ATOM 793 N N . LEU A 1 102 ? -0.309 0.737 -4.523 1.00 96.75 102 LEU A N 1
ATOM 794 C CA . LEU A 1 102 ? 0.925 0.086 -4.098 1.00 96.75 102 LEU A CA 1
ATOM 795 C C . LEU A 1 102 ? 1.567 -0.626 -5.290 1.00 96.75 102 LEU A C 1
ATOM 797 O O . LEU A 1 102 ? 0.892 -1.373 -6.010 1.00 96.75 102 LEU A O 1
ATOM 801 N N . LEU A 1 103 ? 2.867 -0.405 -5.481 1.00 96.31 103 LEU A N 1
ATOM 802 C CA . LEU A 1 103 ? 3.651 -1.007 -6.562 1.00 96.31 103 LEU A CA 1
ATOM 803 C C . LEU A 1 103 ? 4.246 -2.349 -6.133 1.00 96.31 103 LEU A C 1
ATOM 805 O O . LEU A 1 103 ? 4.436 -2.609 -4.944 1.00 96.31 103 LEU A O 1
ATOM 809 N N . ASN A 1 104 ? 4.601 -3.186 -7.109 1.00 95.56 104 ASN A N 1
ATOM 810 C CA . ASN A 1 104 ? 5.370 -4.401 -6.849 1.00 95.56 104 ASN A CA 1
ATOM 811 C C . ASN A 1 104 ? 6.615 -4.112 -5.992 1.00 95.56 104 ASN A C 1
ATOM 813 O O . ASN A 1 104 ? 7.307 -3.117 -6.197 1.00 95.56 104 ASN A O 1
ATOM 817 N N . GLY A 1 105 ? 6.910 -4.987 -5.034 1.00 94.38 105 GLY A N 1
ATOM 818 C CA . GLY A 1 105 ? 8.069 -4.830 -4.159 1.00 94.38 105 GLY A CA 1
ATOM 819 C C . GLY A 1 105 ? 7.867 -3.852 -3.000 1.00 94.38 105 GLY A C 1
ATOM 820 O O . GLY A 1 105 ? 8.729 -3.796 -2.128 1.00 94.38 105 GLY A O 1
ATOM 821 N N . TRP A 1 106 ? 6.750 -3.114 -2.936 1.00 95.12 106 TRP A N 1
ATOM 822 C CA . TRP A 1 106 ? 6.437 -2.304 -1.757 1.00 95.12 106 TRP A CA 1
ATOM 823 C C . TRP A 1 106 ? 6.186 -3.191 -0.542 1.00 95.12 106 TRP A C 1
ATOM 825 O O . TRP A 1 106 ? 5.513 -4.220 -0.630 1.00 95.12 106 TRP A O 1
ATOM 835 N N . THR A 1 107 ? 6.720 -2.758 0.594 1.00 94.88 107 THR A N 1
ATOM 836 C CA . THR A 1 107 ? 6.625 -3.463 1.871 1.00 94.88 107 THR A CA 1
ATOM 837 C C . THR A 1 107 ? 5.529 -2.841 2.727 1.00 94.88 107 THR A C 1
ATOM 839 O O . THR A 1 107 ? 5.426 -1.616 2.816 1.00 94.88 107 THR A O 1
ATOM 842 N N . VAL A 1 108 ? 4.735 -3.676 3.391 1.00 96.56 108 VAL A N 1
ATOM 843 C CA . VAL A 1 108 ? 3.656 -3.256 4.295 1.00 96.56 108 VAL A CA 1
ATOM 844 C C . VAL A 1 108 ? 3.676 -4.066 5.592 1.00 96.56 108 VAL A C 1
ATOM 846 O O . VAL A 1 108 ? 4.088 -5.225 5.600 1.00 96.56 108 VAL A O 1
ATOM 849 N N . GLU A 1 109 ? 3.223 -3.467 6.690 1.00 97.06 109 GLU A N 1
ATOM 850 C CA . GLU A 1 109 ? 2.953 -4.152 7.961 1.00 97.06 109 GLU A CA 1
ATOM 851 C C . GLU A 1 109 ? 1.490 -4.654 7.935 1.00 97.06 109 GLU A C 1
ATOM 853 O O . GLU A 1 109 ? 0.575 -3.825 7.910 1.00 97.06 109 GLU A O 1
ATOM 858 N N . PRO A 1 110 ? 1.211 -5.970 7.912 1.00 97.25 110 PRO A N 1
ATOM 859 C CA . PRO A 1 110 ? -0.150 -6.484 8.040 1.00 97.25 110 PRO A CA 1
ATOM 860 C C . PRO A 1 110 ? -0.635 -6.350 9.487 1.00 97.25 110 PRO A C 1
ATOM 862 O O . PRO A 1 110 ? -0.015 -6.883 10.399 1.00 97.25 110 PRO A O 1
ATOM 865 N N . LEU A 1 111 ? -1.754 -5.659 9.704 1.00 97.81 111 LEU A N 1
ATOM 866 C CA . LEU A 1 111 ? -2.314 -5.432 11.040 1.00 97.81 111 LEU A CA 1
ATOM 867 C C . LEU A 1 111 ? -3.342 -6.506 11.412 1.00 97.81 111 LEU A C 1
ATOM 869 O O . LEU A 1 111 ? -3.284 -7.082 12.493 1.00 97.81 111 LEU A O 1
ATOM 873 N N . PHE A 1 112 ? -4.287 -6.789 10.516 1.00 96.81 112 PHE A N 1
ATOM 874 C CA . PHE A 1 112 ? -5.252 -7.883 10.656 1.00 96.81 112 PHE A CA 1
ATOM 875 C C . PHE A 1 112 ? -5.881 -8.226 9.300 1.00 96.81 112 PHE A C 1
ATOM 877 O O . PHE A 1 112 ? -5.762 -7.469 8.338 1.00 96.81 112 PHE A O 1
ATOM 884 N N . THR A 1 113 ? -6.537 -9.384 9.208 1.00 97.44 113 THR A N 1
ATOM 885 C CA . THR A 1 113 ? -7.167 -9.872 7.970 1.00 97.44 113 THR A CA 1
ATOM 886 C C . THR A 1 113 ? -8.646 -10.161 8.199 1.00 97.44 113 THR A C 1
ATOM 888 O O . THR A 1 113 ? -9.017 -10.744 9.215 1.00 97.44 113 THR A O 1
ATOM 891 N N . GLU A 1 114 ? -9.475 -9.777 7.232 1.00 97.12 114 GLU A N 1
ATOM 892 C CA . GLU A 1 114 ? -10.908 -10.054 7.173 1.00 97.12 114 GLU A CA 1
ATOM 893 C C . GLU A 1 114 ? -11.261 -10.613 5.790 1.00 97.12 114 GLU A C 1
ATOM 895 O O . GLU A 1 114 ? -11.218 -9.920 4.769 1.00 97.12 114 GLU A O 1
ATOM 900 N N . GLY A 1 115 ? -11.591 -11.905 5.743 1.00 96.81 115 GLY A N 1
ATOM 901 C CA . GLY A 1 115 ? -11.859 -12.603 4.487 1.00 96.81 115 GLY A CA 1
ATOM 902 C C . GLY A 1 115 ? -10.667 -12.531 3.527 1.00 96.81 115 GLY A C 1
ATOM 903 O O . GLY A 1 115 ? -9.573 -12.978 3.854 1.00 96.81 115 GLY A O 1
ATOM 904 N N . SER A 1 116 ? -10.882 -11.973 2.333 1.00 97.69 116 SER A N 1
ATOM 905 C CA . SER A 1 116 ? -9.855 -11.816 1.289 1.00 97.69 116 SER A CA 1
ATOM 906 C C . SER A 1 116 ? -9.075 -10.495 1.370 1.00 97.69 116 SER A C 1
ATOM 908 O O . SER A 1 116 ? -8.464 -10.087 0.376 1.00 97.69 116 SER A O 1
ATOM 910 N N . TRP A 1 117 ? -9.184 -9.768 2.480 1.00 98.69 117 TRP A N 1
ATOM 911 C CA . TRP A 1 117 ? -8.596 -8.446 2.646 1.00 98.69 117 TRP A CA 1
ATOM 912 C C . TRP A 1 117 ? -7.727 -8.376 3.887 1.00 98.69 117 TRP A C 1
ATOM 914 O O . TRP A 1 117 ? -8.118 -8.823 4.959 1.00 98.69 117 TRP A O 1
ATOM 924 N N . THR A 1 118 ? -6.578 -7.733 3.754 1.00 98.56 118 THR A N 1
ATOM 925 C CA . THR A 1 118 ? -5.679 -7.448 4.866 1.00 98.56 118 THR A CA 1
ATOM 926 C C . THR A 1 118 ? -5.649 -5.944 5.079 1.00 98.56 118 THR A C 1
ATOM 928 O O . THR A 1 118 ? -5.404 -5.186 4.137 1.00 98.56 118 THR A O 1
ATOM 931 N N . PHE A 1 119 ? -5.926 -5.512 6.306 1.00 98.44 119 PHE A N 1
ATOM 932 C CA . PHE A 1 119 ? -5.696 -4.141 6.729 1.00 98.44 119 PHE A CA 1
ATOM 933 C C . PHE A 1 119 ? -4.209 -3.985 7.025 1.00 98.44 119 PHE A C 1
ATOM 935 O O . PHE A 1 119 ? -3.645 -4.739 7.822 1.00 98.44 119 PHE A O 1
ATOM 942 N N . VAL A 1 120 ? -3.561 -3.051 6.344 1.00 98.19 120 VAL A N 1
ATOM 943 C CA . VAL A 1 120 ? -2.111 -2.881 6.366 1.00 98.19 120 VAL A CA 1
ATOM 944 C C . VAL A 1 120 ? -1.736 -1.457 6.738 1.00 98.19 120 VAL A C 1
ATOM 946 O O . VAL A 1 120 ? -2.498 -0.519 6.500 1.00 98.19 120 VAL A O 1
ATOM 949 N N . ARG A 1 121 ? -0.521 -1.302 7.260 1.00 97.50 121 ARG A N 1
ATOM 950 C CA . ARG A 1 121 ? 0.173 -0.026 7.390 1.00 97.50 121 ARG A CA 1
ATOM 951 C C . ARG A 1 121 ? 1.337 0.028 6.403 1.00 97.50 121 ARG A C 1
ATOM 953 O O . ARG A 1 121 ? 2.190 -0.857 6.375 1.00 97.50 121 ARG A O 1
ATOM 960 N N . GLN A 1 122 ? 1.375 1.069 5.586 1.00 96.12 122 GLN A N 1
ATOM 961 C CA . GLN A 1 122 ? 2.506 1.391 4.727 1.00 96.12 122 GLN A CA 1
ATOM 962 C C . GLN A 1 122 ? 3.691 1.904 5.552 1.00 96.12 122 GLN A C 1
ATOM 964 O O . GLN A 1 122 ? 3.532 2.386 6.674 1.00 96.12 122 GLN A O 1
ATOM 969 N N . MET A 1 123 ? 4.895 1.848 4.981 1.00 93.62 123 MET A N 1
ATOM 970 C CA . MET A 1 123 ? 6.102 2.330 5.667 1.00 93.62 123 MET A CA 1
ATOM 971 C C . MET A 1 123 ? 6.060 3.835 5.975 1.00 93.62 123 MET A C 1
ATOM 973 O O . MET A 1 123 ? 6.665 4.270 6.952 1.00 93.62 123 MET A O 1
ATOM 977 N N . ASP A 1 124 ? 5.302 4.614 5.200 1.00 93.19 124 ASP A N 1
ATOM 978 C CA . ASP A 1 124 ? 5.041 6.040 5.443 1.00 93.19 124 ASP A CA 1
ATOM 979 C C . ASP A 1 124 ? 3.956 6.301 6.512 1.00 93.19 124 ASP A C 1
ATOM 981 O O . ASP A 1 124 ? 3.735 7.443 6.909 1.00 93.19 124 ASP A O 1
ATOM 985 N N . GLY A 1 125 ? 3.301 5.249 7.014 1.00 95.06 125 GLY A N 1
ATOM 986 C CA . GLY A 1 125 ? 2.254 5.315 8.028 1.00 95.06 125 GLY A CA 1
ATOM 987 C C . GLY A 1 125 ? 0.822 5.260 7.511 1.00 95.06 125 GLY A C 1
ATOM 988 O O . GLY A 1 125 ? -0.075 5.142 8.344 1.00 95.06 125 GLY A O 1
ATOM 989 N N . TYR A 1 126 ? 0.587 5.287 6.195 1.00 96.19 126 TYR A N 1
ATOM 990 C CA . TYR A 1 126 ? -0.772 5.186 5.663 1.00 96.19 126 TYR A CA 1
ATOM 991 C C . TYR A 1 126 ? -1.414 3.830 5.959 1.00 96.19 126 TYR A C 1
ATOM 993 O O . TYR A 1 126 ? -0.805 2.779 5.768 1.00 96.19 126 TYR A O 1
ATOM 1001 N N . LEU A 1 127 ? -2.676 3.858 6.364 1.00 98.00 127 LEU A N 1
ATOM 1002 C CA . LEU A 1 127 ? -3.501 2.701 6.660 1.00 98.00 127 LEU A CA 1
ATOM 1003 C C . LEU A 1 127 ? -4.504 2.443 5.538 1.00 98.00 127 LEU A C 1
ATOM 1005 O O . LEU A 1 127 ? -5.032 3.371 4.921 1.00 98.00 127 LEU A O 1
ATOM 1009 N N . GLY A 1 128 ? -4.810 1.172 5.303 1.00 98.06 128 GLY A N 1
ATOM 1010 C CA . GLY A 1 128 ? -5.901 0.795 4.416 1.00 98.06 128 GLY A CA 1
ATOM 1011 C C . GLY A 1 128 ? -5.955 -0.694 4.116 1.00 98.06 128 GLY A C 1
ATOM 1012 O O . GLY A 1 128 ? -5.182 -1.493 4.636 1.00 98.06 128 GLY A O 1
ATOM 1013 N N . TRP A 1 129 ? -6.890 -1.065 3.255 1.00 98.56 129 TRP A N 1
ATOM 1014 C CA . TRP A 1 129 ? -7.203 -2.442 2.905 1.00 98.56 129 TRP A CA 1
ATOM 1015 C C . TRP A 1 129 ? -6.598 -2.838 1.563 1.00 98.56 129 TRP A C 1
ATOM 1017 O O . TRP A 1 129 ? -6.809 -2.170 0.551 1.00 98.56 129 TRP A O 1
ATOM 1027 N N . VAL A 1 130 ? -5.899 -3.969 1.539 1.00 98.50 130 VAL A N 1
ATOM 1028 C CA . VAL A 1 130 ? -5.322 -4.569 0.329 1.00 98.50 130 VAL A CA 1
ATOM 1029 C C . VAL A 1 130 ? -5.880 -5.975 0.156 1.00 98.50 130 VAL A C 1
ATOM 1031 O O . VAL A 1 130 ? -6.156 -6.671 1.131 1.00 98.50 130 VAL A O 1
ATOM 1034 N N . GLN A 1 131 ? -6.056 -6.411 -1.089 1.00 98.19 131 GLN A N 1
ATOM 1035 C CA . GLN A 1 131 ? -6.392 -7.803 -1.388 1.00 98.19 131 GLN A CA 1
ATOM 1036 C C . GLN A 1 131 ? -5.262 -8.728 -0.930 1.00 98.19 131 GLN A C 1
ATOM 1038 O O . GLN A 1 131 ? -4.145 -8.637 -1.438 1.00 98.19 131 GLN A O 1
ATOM 1043 N N . SER A 1 132 ? -5.558 -9.646 -0.009 1.00 97.94 132 SER A N 1
ATOM 1044 C CA . SER A 1 132 ? -4.546 -10.512 0.613 1.00 97.94 132 SER A CA 1
ATOM 1045 C C . SER A 1 132 ? -3.798 -11.365 -0.412 1.00 97.94 132 SER A C 1
ATOM 1047 O O . SER A 1 132 ? -2.598 -11.566 -0.284 1.00 97.94 132 SER A O 1
ATOM 1049 N N . GLY A 1 133 ? -4.474 -11.792 -1.486 1.00 97.00 133 GLY A N 1
ATOM 1050 C CA . GLY A 1 133 ? -3.863 -12.569 -2.574 1.00 97.00 133 GLY A CA 1
ATOM 1051 C C . GLY A 1 133 ? -2.821 -11.814 -3.413 1.00 97.00 133 GLY A C 1
ATOM 1052 O O . GLY A 1 133 ? -2.208 -12.412 -4.292 1.00 97.00 133 GLY A O 1
ATOM 1053 N N . TYR A 1 134 ? -2.627 -10.513 -3.176 1.00 97.12 134 TYR A N 1
ATOM 1054 C CA . TYR A 1 134 ? -1.581 -9.699 -3.805 1.00 97.12 134 TYR A CA 1
ATOM 1055 C C . TYR A 1 134 ? -0.393 -9.418 -2.881 1.00 97.12 134 TYR A C 1
ATOM 1057 O O . TYR A 1 134 ? 0.512 -8.674 -3.268 1.00 97.12 134 TYR A O 1
ATOM 1065 N N . LEU A 1 135 ? -0.398 -9.995 -1.681 1.00 97.06 135 LEU A N 1
ATOM 1066 C CA . LEU A 1 135 ? 0.697 -9.942 -0.726 1.00 97.06 135 LEU A CA 1
ATOM 1067 C C . LEU A 1 135 ? 1.390 -11.308 -0.684 1.00 97.06 135 LEU A C 1
ATOM 1069 O O . LEU A 1 135 ? 0.742 -12.348 -0.788 1.00 97.06 135 LEU A O 1
ATOM 1073 N N . CYS A 1 136 ? 2.709 -11.316 -0.535 1.00 94.50 136 CYS A N 1
ATOM 1074 C CA . CYS A 1 136 ? 3.480 -12.526 -0.266 1.00 94.50 136 CYS A CA 1
ATOM 1075 C C . CYS A 1 136 ? 4.472 -12.289 0.870 1.00 94.50 136 CYS A C 1
ATOM 1077 O O . CYS A 1 136 ? 4.809 -11.141 1.183 1.00 94.50 136 CYS A O 1
ATOM 1079 N N . ASP A 1 137 ? 4.968 -13.381 1.447 1.00 92.00 137 ASP A N 1
ATOM 1080 C CA . ASP A 1 137 ? 6.108 -13.311 2.350 1.00 92.00 137 ASP A CA 1
ATOM 1081 C C . ASP A 1 137 ? 7.324 -12.705 1.621 1.00 92.00 137 ASP A C 1
ATOM 1083 O O . ASP A 1 137 ? 7.506 -12.924 0.413 1.00 92.00 137 ASP A O 1
ATOM 1087 N N . PRO A 1 138 ? 8.184 -11.956 2.327 1.00 79.50 138 PRO A N 1
ATOM 1088 C CA . PRO A 1 138 ? 9.524 -11.646 1.844 1.00 79.50 138 PRO A CA 1
ATOM 1089 C C . PRO A 1 138 ? 10.257 -12.967 1.528 1.00 79.50 138 PRO A C 1
ATOM 1091 O O . PRO A 1 138 ? 10.112 -13.924 2.289 1.00 79.50 138 PRO A O 1
ATOM 1094 N N . PRO A 1 139 ? 11.047 -13.065 0.441 1.00 67.06 139 PRO A N 1
ATOM 1095 C CA . PRO A 1 139 ? 11.997 -12.034 0.042 1.00 67.06 139 PRO A CA 1
ATOM 1096 C C . PRO A 1 139 ? 11.889 -11.640 -1.440 1.00 67.06 139 PRO A C 1
ATOM 1098 O O . PRO A 1 139 ? 12.198 -12.421 -2.342 1.00 67.06 139 PRO A O 1
ATOM 1101 N N . ALA A 1 140 ? 11.562 -10.376 -1.711 1.00 70.25 140 ALA A N 1
ATOM 1102 C CA . ALA A 1 140 ? 12.013 -9.770 -2.959 1.00 70.25 140 ALA A CA 1
ATOM 1103 C C . ALA A 1 140 ? 13.543 -9.588 -2.875 1.00 70.25 140 ALA A C 1
ATOM 1105 O O . ALA A 1 140 ? 14.036 -9.150 -1.830 1.00 70.25 140 ALA A O 1
ATOM 1106 N N . PRO A 1 141 ? 14.322 -9.916 -3.923 1.00 80.62 141 PRO A N 1
ATOM 1107 C CA . PRO A 1 141 ? 15.747 -9.614 -3.918 1.00 80.62 141 PRO A CA 1
ATOM 1108 C C . PRO A 1 141 ? 15.964 -8.104 -3.712 1.00 80.62 141 PRO A C 1
ATOM 1110 O O . PRO A 1 141 ? 15.167 -7.316 -4.233 1.00 80.62 141 PRO A O 1
A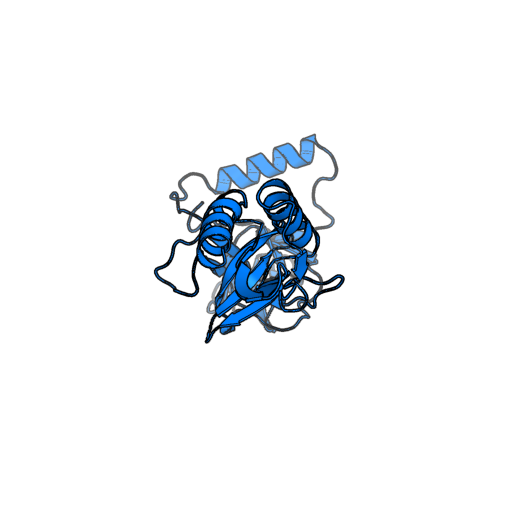TOM 1113 N N . PRO A 1 142 ? 17.028 -7.678 -3.004 1.00 89.06 142 PRO A N 1
ATOM 1114 C CA . PRO A 1 142 ? 17.296 -6.262 -2.790 1.00 89.06 142 PRO A CA 1
ATOM 1115 C C . PRO A 1 142 ? 17.302 -5.504 -4.122 1.00 89.06 142 PRO A C 1
ATOM 1117 O O . PRO A 1 142 ? 17.949 -5.961 -5.077 1.00 89.06 142 PRO A O 1
ATOM 1120 N N . PRO A 1 143 ? 16.581 -4.376 -4.223 1.00 92.94 143 PRO A N 1
ATOM 1121 C CA . PRO A 1 143 ? 16.489 -3.658 -5.477 1.00 92.94 143 PRO A CA 1
ATOM 1122 C C . PRO A 1 143 ? 17.858 -3.084 -5.848 1.00 92.94 143 PRO A C 1
ATOM 1124 O O . PRO A 1 143 ? 18.595 -2.580 -5.003 1.00 92.94 143 PRO A O 1
ATOM 1127 N N . THR A 1 144 ? 18.199 -3.162 -7.130 1.00 95.69 144 THR A N 1
ATOM 1128 C CA . THR A 1 144 ? 19.436 -2.590 -7.691 1.00 95.69 144 THR A CA 1
ATOM 1129 C C . THR A 1 144 ? 19.140 -1.393 -8.584 1.00 95.69 144 THR A C 1
ATOM 1131 O O . THR A 1 144 ? 19.992 -0.523 -8.765 1.00 95.69 144 THR A O 1
ATOM 1134 N N . HIS A 1 145 ? 17.926 -1.336 -9.133 1.00 96.50 145 HIS A N 1
ATOM 1135 C CA . HIS A 1 145 ? 17.481 -0.315 -10.066 1.00 96.50 145 HIS A CA 1
ATOM 1136 C C . HIS A 1 145 ? 16.084 0.179 -9.692 1.00 96.50 145 HIS A C 1
ATOM 1138 O O . HIS A 1 145 ? 15.319 -0.496 -9.007 1.00 96.50 145 HIS A O 1
ATOM 1144 N N . MET A 1 146 ? 15.740 1.355 -10.190 1.00 96.00 146 MET A N 1
ATOM 1145 C CA . MET A 1 146 ? 14.388 1.887 -10.217 1.00 96.00 146 MET A CA 1
ATOM 1146 C C . MET A 1 146 ? 13.917 1.955 -11.667 1.00 96.00 146 MET A C 1
ATOM 1148 O O . MET A 1 146 ? 14.686 2.323 -12.557 1.00 96.00 146 MET A O 1
ATOM 1152 N N . VAL A 1 147 ? 12.654 1.622 -11.912 1.00 96.88 147 VAL A N 1
ATOM 1153 C CA . VAL A 1 147 ? 12.033 1.824 -13.221 1.00 96.88 147 VAL A CA 1
ATOM 1154 C C . VAL A 1 147 ? 11.912 3.325 -13.486 1.00 96.88 147 VAL A C 1
ATOM 1156 O O . VAL A 1 147 ? 11.224 4.038 -12.756 1.00 96.88 147 VAL A O 1
ATOM 1159 N N . GLY A 1 148 ? 12.620 3.808 -14.508 1.00 95.31 148 GLY A N 1
ATOM 1160 C CA . GLY A 1 148 ? 12.684 5.224 -14.870 1.00 95.31 148 GLY A CA 1
ATOM 1161 C C . GLY A 1 148 ? 11.632 5.648 -15.893 1.00 95.31 148 GLY A C 1
ATOM 1162 O O . GLY A 1 148 ? 11.230 6.807 -15.887 1.00 95.31 148 GLY A O 1
ATOM 1163 N N . SER A 1 149 ? 11.184 4.729 -16.753 1.00 95.69 149 SER A N 1
ATOM 1164 C CA . SER A 1 149 ? 10.095 4.978 -17.706 1.00 95.69 149 SER A CA 1
ATOM 1165 C C . SER A 1 149 ? 8.725 4.972 -17.012 1.00 95.69 149 SER A C 1
ATOM 1167 O O . SER A 1 149 ? 8.543 4.219 -16.055 1.00 95.69 149 SER A O 1
ATOM 1169 N N . PRO A 1 150 ? 7.713 5.707 -17.517 1.00 96.19 150 PRO A N 1
ATOM 1170 C CA . PRO A 1 150 ? 6.371 5.711 -16.924 1.00 96.19 150 PRO A CA 1
ATOM 1171 C C . PRO A 1 150 ? 5.730 4.313 -16.911 1.00 96.19 150 PRO A C 1
ATOM 1173 O O . PRO A 1 150 ? 5.047 3.931 -15.957 1.00 96.19 150 PRO A O 1
ATOM 1176 N N . VAL A 1 151 ? 6.003 3.530 -17.959 1.00 96.94 151 VAL A N 1
ATOM 1177 C CA . VAL A 1 151 ? 5.665 2.111 -18.084 1.00 96.94 151 VAL A CA 1
ATOM 1178 C C . VAL A 1 151 ? 6.875 1.377 -18.652 1.00 96.94 151 VAL A C 1
ATOM 1180 O O . VAL A 1 151 ? 7.403 1.762 -19.692 1.00 96.94 151 VAL A O 1
ATOM 1183 N N . CYS A 1 152 ? 7.298 0.305 -17.989 1.00 97.25 152 CYS A N 1
ATOM 1184 C CA . CYS A 1 152 ? 8.362 -0.582 -18.443 1.00 97.25 152 CYS A CA 1
ATOM 1185 C C . CYS A 1 152 ? 7.764 -1.924 -18.866 1.00 97.25 152 CYS A C 1
ATOM 1187 O O . CYS A 1 152 ? 7.127 -2.611 -18.067 1.00 97.25 152 CYS A O 1
ATOM 1189 N N . LEU A 1 153 ? 7.935 -2.286 -20.136 1.00 97.69 153 LEU A N 1
ATOM 1190 C CA . LEU A 1 153 ? 7.458 -3.555 -20.676 1.00 97.69 153 LEU A CA 1
ATOM 1191 C C . LEU A 1 153 ? 8.423 -4.689 -20.325 1.00 97.69 153 LEU A C 1
ATOM 1193 O O . LEU A 1 153 ? 9.640 -4.519 -20.375 1.00 97.69 153 LEU A O 1
ATOM 1197 N N . LEU A 1 154 ? 7.862 -5.849 -19.983 1.00 97.81 154 LEU A N 1
ATOM 1198 C CA . LEU A 1 154 ? 8.617 -7.063 -19.708 1.00 97.81 154 LEU A CA 1
ATOM 1199 C C . LEU A 1 154 ? 8.367 -8.088 -20.810 1.00 97.81 154 LEU A C 1
ATOM 1201 O O . LEU A 1 154 ? 7.232 -8.520 -21.006 1.00 97.81 154 LEU A O 1
ATOM 1205 N N . TYR A 1 155 ? 9.434 -8.523 -21.465 1.00 98.44 155 TYR A N 1
ATOM 1206 C CA . TYR A 1 155 ? 9.436 -9.505 -22.544 1.00 98.44 155 TYR A CA 1
ATOM 1207 C C . TYR A 1 155 ? 9.835 -10.896 -22.034 1.00 98.44 155 TYR A C 1
ATOM 1209 O O . TYR A 1 155 ? 10.484 -11.030 -20.992 1.00 98.44 155 TYR A O 1
ATOM 1217 N N . THR A 1 156 ? 9.452 -11.948 -22.764 1.00 98.06 156 THR A N 1
ATOM 1218 C CA . THR A 1 156 ? 9.845 -13.338 -22.444 1.00 98.06 156 THR A CA 1
ATOM 1219 C C . THR A 1 156 ? 11.341 -13.595 -22.643 1.00 98.06 156 THR A C 1
ATOM 1221 O O . THR A 1 156 ? 11.907 -14.443 -21.953 1.00 98.06 156 THR A O 1
ATOM 1224 N N . LYS A 1 157 ? 11.991 -12.864 -23.557 1.00 98.06 157 LYS A N 1
ATOM 1225 C CA . LYS A 1 157 ? 13.443 -12.884 -23.797 1.00 98.06 157 LYS A CA 1
ATOM 1226 C C . LYS A 1 157 ? 13.967 -11.459 -23.973 1.00 98.06 157 LYS A C 1
ATOM 1228 O O . LYS A 1 157 ? 13.185 -10.520 -24.071 1.00 98.06 157 LYS A O 1
ATOM 1233 N N . ALA A 1 158 ? 15.288 -11.306 -24.041 1.00 97.88 158 ALA A N 1
ATOM 1234 C CA . ALA A 1 158 ? 15.967 -10.048 -24.363 1.00 97.88 158 ALA A CA 1
ATOM 1235 C C . ALA A 1 158 ? 15.803 -9.661 -25.852 1.00 97.88 158 ALA A C 1
ATOM 1237 O O . ALA A 1 158 ? 16.784 -9.527 -26.581 1.00 97.88 158 ALA A O 1
ATOM 1238 N N . ASP A 1 159 ? 14.554 -9.564 -26.305 1.00 97.50 159 ASP A N 1
ATOM 1239 C CA . ASP A 1 159 ? 14.148 -9.316 -27.686 1.00 97.50 159 ASP A CA 1
ATOM 1240 C C . ASP A 1 159 ? 12.705 -8.774 -27.713 1.00 97.50 159 ASP A C 1
ATOM 1242 O O . ASP A 1 159 ? 11.780 -9.417 -27.206 1.00 97.50 159 ASP A O 1
ATOM 1246 N N . GLU A 1 160 ? 12.513 -7.591 -28.305 1.00 96.81 160 GLU A N 1
ATOM 1247 C CA . GLU A 1 160 ? 11.216 -6.897 -28.365 1.00 96.81 160 GLU A CA 1
ATOM 1248 C C . GLU A 1 160 ? 10.213 -7.567 -29.313 1.00 96.81 160 GLU A C 1
ATOM 1250 O O . GLU A 1 160 ? 9.016 -7.313 -29.217 1.00 96.81 160 GLU A O 1
ATOM 1255 N N . SER A 1 161 ? 10.672 -8.457 -30.200 1.00 97.50 161 SER A N 1
ATOM 1256 C CA . SER A 1 161 ? 9.787 -9.259 -31.053 1.00 97.50 161 SER A CA 1
ATOM 1257 C C . SER A 1 161 ? 9.102 -10.402 -30.294 1.00 97.50 161 SER A C 1
ATOM 1259 O O . SER A 1 161 ? 8.186 -11.043 -30.814 1.00 97.50 161 SER A O 1
ATOM 1261 N N . THR A 1 162 ? 9.533 -10.676 -29.059 1.00 98.06 162 THR A N 1
ATOM 1262 C CA . THR A 1 162 ? 8.980 -11.763 -28.250 1.00 98.06 162 THR A CA 1
ATOM 1263 C C . THR A 1 162 ? 7.741 -11.330 -27.467 1.00 98.06 162 THR A C 1
ATOM 1265 O O . THR A 1 162 ? 7.554 -10.144 -27.200 1.00 98.06 162 THR A O 1
ATOM 1268 N N . PRO A 1 163 ? 6.869 -12.269 -27.054 1.00 98.19 163 PRO A N 1
ATOM 1269 C CA . PRO A 1 163 ? 5.689 -11.918 -26.276 1.00 98.19 163 PRO A CA 1
ATOM 1270 C C . PRO A 1 163 ? 6.029 -11.197 -24.968 1.00 98.19 163 PRO A C 1
ATOM 1272 O O . PRO A 1 163 ? 7.043 -11.486 -24.322 1.00 98.19 163 PRO A O 1
ATOM 1275 N N . LEU A 1 164 ? 5.124 -10.314 -24.547 1.00 97.62 164 LEU A N 1
ATOM 1276 C CA . LEU A 1 164 ? 5.169 -9.681 -23.235 1.00 97.62 164 LEU A CA 1
ATOM 1277 C C . LEU A 1 164 ? 4.746 -10.667 -22.139 1.00 97.62 164 LEU A C 1
ATOM 1279 O O . LEU A 1 164 ? 3.738 -11.359 -22.266 1.00 97.62 164 LEU A O 1
ATOM 1283 N N . VAL A 1 165 ? 5.473 -10.673 -21.022 1.00 95.38 165 VAL A N 1
ATOM 1284 C CA . VAL A 1 165 ? 5.075 -11.347 -19.770 1.00 95.38 165 VAL A CA 1
ATOM 1285 C C . VAL A 1 165 ? 4.346 -10.408 -18.804 1.00 95.38 165 VAL A C 1
ATOM 1287 O O . VAL A 1 165 ? 3.739 -10.851 -17.822 1.00 95.38 165 VAL A O 1
ATOM 1290 N N . GLY A 1 166 ? 4.418 -9.099 -19.060 1.00 94.38 166 GLY A N 1
ATOM 1291 C CA . GLY A 1 166 ? 3.747 -8.075 -18.276 1.00 94.38 166 GLY A CA 1
ATOM 1292 C C . GLY A 1 166 ? 4.348 -6.689 -18.473 1.00 94.38 166 GLY A C 1
ATOM 1293 O O . GLY A 1 166 ? 5.042 -6.411 -19.449 1.00 94.38 166 GLY A O 1
ATOM 1294 N N . ARG A 1 167 ? 4.070 -5.818 -17.507 1.00 95.00 167 ARG A N 1
ATOM 1295 C CA . ARG A 1 167 ? 4.655 -4.483 -17.391 1.00 95.00 167 ARG A CA 1
ATOM 1296 C C . ARG A 1 167 ? 4.926 -4.176 -15.925 1.00 95.00 167 ARG A C 1
ATOM 1298 O O . ARG A 1 167 ? 4.326 -4.809 -15.060 1.00 95.00 167 ARG A O 1
ATOM 1305 N N . VAL A 1 168 ? 5.774 -3.191 -15.684 1.00 95.44 168 VAL A N 1
ATOM 1306 C CA . VAL A 1 168 ? 6.077 -2.621 -14.373 1.00 95.44 168 VAL A CA 1
ATOM 1307 C C . VAL A 1 168 ? 5.911 -1.112 -14.468 1.00 95.44 168 VAL A C 1
ATOM 1309 O O . VAL A 1 168 ? 6.274 -0.514 -15.482 1.00 95.44 168 VAL A O 1
ATOM 1312 N N . MET A 1 169 ? 5.326 -0.492 -13.450 1.00 96.62 169 MET A N 1
ATOM 1313 C CA . MET A 1 169 ? 5.096 0.954 -13.452 1.00 96.62 169 MET A CA 1
ATOM 1314 C C . MET A 1 169 ? 6.367 1.725 -13.078 1.00 96.62 169 MET A C 1
ATOM 1316 O O . MET A 1 169 ? 7.236 1.203 -12.372 1.00 96.62 169 MET A O 1
ATOM 1320 N N . GLY A 1 170 ? 6.466 2.974 -13.538 1.00 96.19 170 GLY A N 1
ATOM 1321 C CA . GLY A 1 170 ? 7.522 3.898 -13.123 1.00 96.19 170 GLY A CA 1
ATOM 1322 C C . GLY A 1 170 ? 7.652 3.996 -11.602 1.00 96.19 170 GLY A C 1
ATOM 1323 O O . GLY A 1 170 ? 6.688 3.774 -10.872 1.00 96.19 170 GLY A O 1
ATOM 1324 N N . SER A 1 171 ? 8.862 4.290 -11.131 1.00 94.06 171 SER A N 1
ATOM 1325 C CA . SER A 1 171 ? 9.230 4.354 -9.706 1.00 94.06 171 SER A CA 1
ATOM 1326 C C . SER A 1 171 ? 9.215 3.017 -8.954 1.00 94.06 171 SER A C 1
ATOM 1328 O O . SER A 1 171 ? 9.555 2.980 -7.773 1.00 94.06 171 SER A O 1
ATOM 1330 N N . THR A 1 172 ? 8.901 1.898 -9.613 1.00 95.75 172 THR A N 1
ATOM 1331 C CA . THR A 1 172 ? 9.047 0.573 -8.994 1.00 95.75 172 THR A CA 1
ATOM 1332 C C . THR A 1 172 ? 10.530 0.260 -8.785 1.00 95.75 172 THR A C 1
ATOM 1334 O O . THR A 1 172 ? 11.316 0.286 -9.736 1.00 95.75 172 THR A O 1
ATOM 1337 N N . ALA A 1 173 ? 10.921 -0.050 -7.549 1.00 94.12 173 ALA A N 1
ATOM 1338 C CA . ALA A 1 173 ? 12.260 -0.535 -7.231 1.00 94.12 173 ALA A CA 1
ATOM 1339 C C . ALA A 1 173 ? 12.355 -2.029 -7.575 1.00 94.12 173 ALA A C 1
ATOM 1341 O O . ALA A 1 173 ? 11.552 -2.833 -7.109 1.00 94.12 173 ALA A O 1
ATOM 1342 N N . VAL A 1 174 ? 13.322 -2.402 -8.410 1.00 94.25 174 VAL A N 1
ATOM 1343 C CA . VAL A 1 174 ? 13.450 -3.754 -8.963 1.00 94.25 174 VAL A CA 1
ATOM 1344 C C . VAL A 1 174 ? 14.865 -4.293 -8.813 1.00 94.25 174 VAL A C 1
ATOM 1346 O O . VAL A 1 174 ? 15.857 -3.559 -8.861 1.00 94.25 174 VAL A O 1
ATOM 1349 N N . HIS A 1 175 ? 14.971 -5.613 -8.690 1.00 94.06 175 HIS A N 1
ATOM 1350 C CA . HIS A 1 175 ? 16.241 -6.298 -8.860 1.00 94.06 175 HIS A CA 1
ATOM 1351 C C . HIS A 1 175 ? 16.460 -6.605 -10.341 1.00 94.06 175 HIS A C 1
ATOM 1353 O O . HIS A 1 175 ? 15.763 -7.442 -10.924 1.00 94.06 175 HIS A O 1
ATOM 1359 N N . ALA A 1 176 ? 17.426 -5.917 -10.945 1.00 95.94 176 ALA A N 1
ATOM 1360 C CA . ALA A 1 176 ? 17.795 -6.092 -12.342 1.00 95.94 176 ALA A CA 1
ATOM 1361 C C . ALA A 1 176 ? 19.209 -6.679 -12.468 1.00 95.94 176 ALA A C 1
ATOM 1363 O O . ALA A 1 176 ? 20.158 -6.188 -11.852 1.00 95.94 176 ALA A O 1
ATOM 1364 N N . THR A 1 177 ? 19.339 -7.714 -13.299 1.00 96.88 177 THR A N 1
ATOM 1365 C CA . THR A 1 177 ? 20.610 -8.315 -13.723 1.00 96.88 177 THR A CA 1
ATOM 1366 C C . THR A 1 177 ? 20.848 -7.963 -15.188 1.00 96.88 177 THR A C 1
ATOM 1368 O O . THR A 1 177 ? 20.047 -8.334 -16.044 1.00 96.88 177 THR A O 1
ATOM 1371 N N . ILE A 1 178 ? 21.932 -7.254 -15.496 1.00 97.38 178 ILE A N 1
ATOM 1372 C CA . ILE A 1 178 ? 22.274 -6.881 -16.877 1.00 97.38 178 ILE A CA 1
ATOM 1373 C C . ILE A 1 178 ? 22.656 -8.150 -17.649 1.00 97.38 178 ILE A C 1
ATOM 1375 O O . ILE A 1 178 ? 23.517 -8.906 -17.206 1.00 97.38 178 ILE A O 1
ATOM 1379 N N . VAL A 1 179 ? 22.006 -8.389 -18.791 1.00 97.44 179 VAL A N 1
ATOM 1380 C CA . VAL A 1 179 ? 22.243 -9.581 -19.632 1.00 97.44 179 VAL A CA 1
ATOM 1381 C C . VAL A 1 179 ? 22.864 -9.243 -20.986 1.00 97.44 179 VAL A C 1
ATOM 1383 O O . VAL A 1 179 ? 23.406 -10.122 -21.647 1.00 97.44 179 VAL A O 1
ATOM 1386 N N . SER A 1 180 ? 22.794 -7.980 -21.413 1.00 96.50 180 SER A N 1
ATOM 1387 C CA . SER A 1 180 ? 23.506 -7.452 -22.583 1.00 96.50 180 SER A CA 1
ATOM 1388 C C . SER A 1 180 ? 23.563 -5.921 -22.521 1.00 96.50 180 SER A C 1
ATOM 1390 O O . SER A 1 180 ? 23.023 -5.324 -21.592 1.00 96.50 180 SER A O 1
ATOM 1392 N N . ALA A 1 181 ? 24.160 -5.280 -23.532 1.00 94.31 181 ALA A N 1
ATOM 1393 C CA . ALA A 1 181 ? 24.279 -3.821 -23.614 1.00 94.31 181 ALA A CA 1
ATOM 1394 C C . ALA A 1 181 ? 22.943 -3.071 -23.451 1.00 94.31 181 ALA A C 1
ATOM 1396 O O . ALA A 1 181 ? 22.915 -1.992 -22.871 1.00 94.31 181 ALA A O 1
ATOM 1397 N N . ASN A 1 182 ? 21.839 -3.652 -23.932 1.00 97.44 182 ASN A N 1
ATOM 1398 C CA . ASN A 1 182 ? 20.536 -2.984 -23.986 1.00 97.44 182 ASN A CA 1
ATOM 1399 C C . ASN A 1 182 ? 19.466 -3.633 -23.101 1.00 97.44 182 ASN A C 1
ATOM 1401 O O . ASN A 1 182 ? 18.325 -3.172 -23.096 1.00 97.44 182 ASN A O 1
ATOM 1405 N N . TRP A 1 183 ? 19.796 -4.704 -22.377 1.00 98.50 183 TRP A N 1
ATOM 1406 C CA . TRP A 1 183 ? 18.796 -5.536 -21.711 1.00 98.50 183 TRP A CA 1
ATOM 1407 C C . TRP A 1 183 ? 19.181 -5.910 -20.291 1.00 98.50 183 TRP A C 1
ATOM 1409 O O . TRP A 1 183 ? 20.319 -6.295 -20.010 1.00 98.50 183 TRP A O 1
ATOM 1419 N N . ALA A 1 184 ? 18.175 -5.916 -19.424 1.00 98.25 184 ALA A N 1
ATOM 1420 C CA . ALA A 1 184 ? 18.252 -6.484 -18.092 1.00 98.25 184 ALA A CA 1
ATOM 1421 C C . ALA A 1 184 ? 17.158 -7.532 -17.876 1.00 98.25 184 ALA A C 1
ATOM 1423 O O . ALA A 1 184 ? 16.027 -7.386 -18.337 1.00 98.25 184 ALA A O 1
ATOM 1424 N N . ARG A 1 185 ? 17.491 -8.583 -17.132 1.00 97.81 185 ARG A N 1
ATOM 1425 C CA . ARG A 1 185 ? 16.536 -9.527 -16.555 1.00 97.81 185 ARG A CA 1
ATOM 1426 C C . ARG A 1 185 ? 16.061 -8.973 -15.214 1.00 97.81 185 ARG A C 1
ATOM 1428 O O . ARG A 1 185 ? 16.876 -8.752 -14.322 1.00 97.81 185 ARG A O 1
ATOM 1435 N N . ILE A 1 186 ? 14.758 -8.775 -15.068 1.00 95.81 186 ILE A N 1
ATOM 1436 C CA . ILE A 1 186 ? 14.107 -8.290 -13.849 1.00 95.81 186 ILE A CA 1
ATOM 1437 C C . ILE A 1 186 ? 13.440 -9.461 -13.131 1.00 95.81 186 ILE A C 1
ATOM 1439 O O . ILE A 1 186 ? 12.766 -10.274 -13.764 1.00 95.81 186 ILE A O 1
ATOM 1443 N N . THR A 1 187 ? 13.606 -9.522 -11.809 1.00 91.75 187 THR A N 1
ATOM 1444 C CA . THR A 1 187 ? 12.828 -10.411 -10.931 1.00 91.75 187 THR A CA 1
ATOM 1445 C C . THR A 1 187 ? 11.913 -9.561 -10.057 1.00 91.75 187 THR A C 1
ATOM 1447 O O . THR A 1 187 ? 12.393 -8.740 -9.278 1.00 91.75 187 THR A O 1
ATOM 1450 N N . LEU A 1 188 ? 10.603 -9.738 -10.216 1.00 91.62 188 LEU A N 1
ATOM 1451 C CA . LEU A 1 188 ? 9.579 -9.069 -9.418 1.00 91.62 188 LEU A CA 1
ATOM 1452 C C . LEU A 1 188 ? 9.365 -9.790 -8.088 1.00 91.62 188 LEU A C 1
ATOM 1454 O O . LEU A 1 188 ? 9.597 -10.998 -7.972 1.00 91.62 188 LEU A O 1
ATOM 1458 N N . ALA A 1 189 ? 8.842 -9.063 -7.102 1.00 90.62 189 ALA A N 1
ATOM 1459 C CA . ALA A 1 189 ? 8.259 -9.690 -5.924 1.00 90.62 189 ALA A CA 1
ATOM 1460 C C . ALA A 1 189 ? 7.155 -10.669 -6.361 1.00 90.62 189 ALA A C 1
ATOM 1462 O O . ALA A 1 189 ? 6.397 -10.376 -7.288 1.00 90.62 189 ALA A O 1
ATOM 1463 N N . GLY A 1 190 ? 7.099 -11.849 -5.737 1.00 88.12 190 GLY A N 1
ATOM 1464 C CA . GLY A 1 190 ? 6.269 -12.972 -6.197 1.00 88.12 190 GLY A CA 1
ATOM 1465 C C . GLY A 1 190 ? 6.929 -13.872 -7.249 1.00 88.12 190 GLY A C 1
ATOM 1466 O O . GLY A 1 190 ? 6.294 -14.795 -7.750 1.00 88.12 190 GLY A O 1
ATOM 1467 N N . GLY A 1 191 ? 8.194 -13.620 -7.606 1.00 88.69 191 GLY A N 1
ATOM 1468 C CA . GLY A 1 191 ? 9.019 -14.535 -8.403 1.00 88.69 191 GLY A CA 1
ATOM 1469 C C . GLY A 1 191 ? 8.813 -14.460 -9.916 1.00 88.69 191 GLY A C 1
ATOM 1470 O O . GLY A 1 191 ? 9.490 -15.172 -10.658 1.00 88.69 191 GLY A O 1
ATOM 1471 N N . ARG A 1 192 ? 7.920 -13.593 -10.411 1.00 91.00 192 ARG A N 1
ATOM 1472 C CA . ARG A 1 192 ? 7.765 -13.377 -11.856 1.00 91.00 192 ARG A CA 1
ATOM 1473 C C . ARG A 1 192 ? 9.034 -12.747 -12.429 1.00 91.00 192 ARG A C 1
ATOM 1475 O O . ARG A 1 192 ? 9.561 -11.782 -11.883 1.00 91.00 192 ARG A O 1
ATOM 1482 N N . VAL A 1 193 ? 9.487 -13.266 -13.564 1.00 94.25 193 VAL A N 1
ATOM 1483 C CA . VAL A 1 193 ? 10.694 -12.806 -14.258 1.00 94.25 193 VAL A CA 1
ATOM 1484 C C . VAL A 1 193 ? 10.331 -12.301 -15.648 1.00 94.25 193 VAL A C 1
ATOM 1486 O O . VAL A 1 193 ? 9.465 -12.873 -16.306 1.00 94.25 193 VAL A O 1
ATOM 1489 N N . GLY A 1 194 ? 11.020 -11.258 -16.105 1.00 97.00 194 GLY A N 1
ATOM 1490 C CA . GLY A 1 194 ? 10.936 -10.774 -17.480 1.00 97.00 194 GLY A CA 1
ATOM 1491 C C . GLY A 1 194 ? 12.170 -9.980 -17.888 1.00 97.00 194 GLY A C 1
ATOM 1492 O O . GLY A 1 194 ? 13.015 -9.659 -17.054 1.00 97.00 194 GLY A O 1
ATOM 1493 N N . PHE A 1 195 ? 12.284 -9.672 -19.174 1.00 98.50 195 PHE A N 1
ATOM 1494 C CA . PHE A 1 195 ? 13.387 -8.889 -19.724 1.00 98.50 195 PHE A CA 1
ATOM 1495 C C . PHE A 1 195 ? 12.909 -7.486 -20.070 1.00 98.50 195 PHE A C 1
ATOM 1497 O O . PHE A 1 195 ? 11.880 -7.328 -20.719 1.00 98.50 195 PHE A O 1
ATOM 1504 N N . ALA A 1 196 ? 13.655 -6.478 -19.640 1.00 98.25 196 ALA A N 1
ATOM 1505 C CA . ALA A 1 196 ? 13.364 -5.077 -19.887 1.00 98.25 196 ALA A CA 1
ATOM 1506 C C . ALA A 1 196 ? 14.522 -4.410 -20.619 1.00 98.25 196 ALA A C 1
ATOM 1508 O O . ALA A 1 196 ? 15.688 -4.793 -20.460 1.00 98.25 196 ALA A O 1
ATOM 1509 N N . ARG A 1 197 ? 14.189 -3.365 -21.371 1.00 98.19 197 ARG A N 1
ATOM 1510 C CA . ARG A 1 197 ? 15.168 -2.435 -21.919 1.00 98.19 197 ARG A CA 1
ATOM 1511 C C . ARG A 1 197 ? 15.914 -1.732 -20.785 1.00 98.19 197 ARG A C 1
ATOM 1513 O O . ARG A 1 197 ? 15.295 -1.223 -19.851 1.00 98.19 197 ARG A O 1
ATOM 1520 N N . LEU A 1 198 ? 17.243 -1.727 -20.861 1.00 97.31 198 LEU A N 1
ATOM 1521 C CA . LEU A 1 198 ? 18.103 -1.149 -19.825 1.00 97.31 198 LEU A CA 1
ATOM 1522 C C . LEU A 1 198 ? 17.969 0.382 -19.754 1.00 97.31 198 LEU A C 1
ATOM 1524 O O . LEU A 1 198 ? 18.052 0.942 -18.669 1.00 97.31 198 LEU A O 1
ATOM 1528 N N . ASP A 1 199 ? 17.700 1.041 -20.885 1.00 95.88 199 ASP A N 1
ATOM 1529 C CA . ASP A 1 199 ? 17.456 2.492 -20.978 1.00 95.88 199 ASP A CA 1
ATOM 1530 C C . ASP A 1 199 ? 16.197 2.961 -20.215 1.00 95.88 199 ASP A C 1
ATOM 1532 O O . ASP A 1 199 ? 16.103 4.129 -19.832 1.00 95.88 199 ASP A O 1
ATOM 1536 N N . GLY A 1 200 ? 15.263 2.050 -19.923 1.00 95.19 200 GLY A N 1
ATOM 1537 C CA . GLY A 1 200 ? 14.093 2.300 -19.082 1.00 95.19 200 GLY A CA 1
ATOM 1538 C C . GLY A 1 200 ? 14.338 2.121 -17.582 1.00 95.19 200 GLY A C 1
ATOM 1539 O O . GLY A 1 200 ? 13.416 2.309 -16.781 1.00 95.19 200 GLY A O 1
ATOM 1540 N N . LEU A 1 201 ? 15.557 1.754 -17.178 1.00 96.81 201 LEU A N 1
ATOM 1541 C CA . LEU A 1 201 ? 15.951 1.517 -15.791 1.00 96.81 201 LEU A CA 1
ATOM 1542 C C . LEU A 1 201 ? 17.017 2.521 -15.354 1.00 96.81 201 LEU A C 1
ATOM 1544 O O . LEU A 1 201 ? 17.879 2.931 -16.125 1.00 96.81 201 LEU A O 1
ATOM 1548 N N . ARG A 1 202 ? 16.996 2.882 -14.072 1.00 95.38 202 ARG A N 1
ATOM 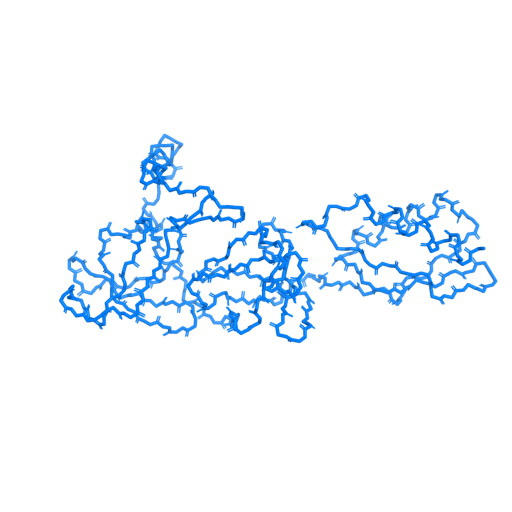1549 C CA . ARG A 1 202 ? 18.031 3.707 -13.450 1.00 95.38 202 ARG A CA 1
ATOM 1550 C C . ARG A 1 202 ? 18.686 2.956 -12.294 1.00 95.38 202 ARG A C 1
ATOM 1552 O O . ARG A 1 202 ? 17.963 2.554 -11.384 1.00 95.38 202 ARG A O 1
ATOM 1559 N N . PRO A 1 203 ? 20.018 2.794 -12.274 1.00 96.06 203 PRO A N 1
ATOM 1560 C CA . PRO A 1 203 ? 20.710 2.225 -11.123 1.00 96.06 203 PRO A CA 1
ATOM 1561 C C . PRO A 1 203 ? 20.470 3.072 -9.869 1.00 96.06 203 PRO A C 1
ATOM 1563 O O . PRO A 1 203 ? 20.587 4.298 -9.917 1.00 96.06 203 PRO A O 1
ATOM 1566 N N . LEU A 1 204 ? 20.151 2.437 -8.737 1.00 95.31 204 LEU A N 1
ATOM 1567 C CA . LEU A 1 204 ? 19.891 3.161 -7.484 1.00 95.31 204 LEU A CA 1
ATOM 1568 C C . LEU A 1 204 ? 21.138 3.894 -6.969 1.00 95.31 204 LEU A C 1
ATOM 1570 O O . LEU A 1 204 ? 21.033 4.993 -6.435 1.00 95.31 204 LEU A O 1
ATOM 1574 N N . ASN A 1 205 ? 22.322 3.320 -7.186 1.00 95.19 205 ASN A N 1
ATOM 1575 C CA . ASN A 1 205 ? 23.606 3.927 -6.825 1.00 95.19 205 ASN A CA 1
ATOM 1576 C C . ASN A 1 205 ? 24.025 5.093 -7.742 1.00 95.19 205 ASN A C 1
ATOM 1578 O O . ASN A 1 205 ? 24.997 5.775 -7.435 1.00 95.19 205 ASN A O 1
ATOM 1582 N N . ALA A 1 206 ? 23.313 5.317 -8.850 1.00 92.69 206 ALA A N 1
ATOM 1583 C CA . ALA A 1 206 ? 23.547 6.419 -9.780 1.00 92.69 206 ALA A CA 1
ATOM 1584 C C . ALA A 1 206 ? 22.523 7.557 -9.613 1.00 92.69 206 ALA A C 1
ATOM 1586 O O . ALA A 1 206 ? 22.478 8.479 -10.429 1.00 92.69 206 ALA A O 1
ATOM 1587 N N . LEU A 1 207 ? 21.667 7.493 -8.586 1.00 90.88 207 LEU A N 1
ATOM 1588 C CA . LEU A 1 207 ? 20.748 8.583 -8.277 1.00 90.88 207 LEU A CA 1
ATOM 1589 C C . LEU A 1 207 ? 21.530 9.826 -7.813 1.00 90.88 207 LEU A C 1
ATOM 1591 O O . LEU A 1 207 ? 22.485 9.684 -7.048 1.00 90.88 207 LEU A O 1
ATOM 1595 N N . PRO A 1 208 ? 21.132 11.043 -8.235 1.00 93.69 208 PRO A N 1
ATOM 1596 C CA . PRO A 1 208 ? 21.828 12.259 -7.831 1.00 93.69 208 PRO A CA 1
ATOM 1597 C C . PRO A 1 208 ? 21.841 12.438 -6.308 1.00 93.69 208 PRO A C 1
ATOM 1599 O O . PRO A 1 208 ? 20.787 12.445 -5.666 1.00 93.69 208 PRO A O 1
ATOM 1602 N N . GLY A 1 209 ? 23.037 12.599 -5.737 1.00 93.50 209 GLY A N 1
ATOM 1603 C CA . GLY A 1 209 ? 23.218 12.864 -4.307 1.00 93.50 209 GLY A CA 1
ATOM 1604 C C . GLY A 1 209 ? 23.055 14.342 -3.943 1.00 93.50 209 GLY A C 1
ATOM 1605 O O . GLY A 1 209 ? 22.631 14.660 -2.830 1.00 93.50 209 GLY A O 1
ATOM 1606 N N . ASP A 1 210 ? 23.351 15.243 -4.883 1.00 97.12 210 ASP A N 1
ATOM 1607 C CA . ASP A 1 210 ? 23.257 16.687 -4.699 1.00 97.12 210 ASP A CA 1
ATOM 1608 C C . ASP A 1 210 ? 21.854 17.233 -5.011 1.00 97.12 210 ASP A C 1
ATOM 1610 O O . ASP A 1 210 ? 21.049 16.646 -5.740 1.00 97.12 210 ASP A O 1
ATOM 1614 N N . GLU A 1 211 ? 21.543 18.394 -4.442 1.00 97.44 211 GLU A N 1
ATOM 1615 C CA . GLU A 1 211 ? 20.224 19.009 -4.563 1.00 97.44 211 GLU A CA 1
ATOM 1616 C C . GLU A 1 211 ? 19.863 19.400 -6.002 1.00 97.44 211 GLU A C 1
ATOM 1618 O O . GLU A 1 211 ? 18.724 19.187 -6.429 1.00 97.44 211 GLU A O 1
ATOM 1623 N N . ASN A 1 212 ? 20.812 19.955 -6.757 1.00 97.81 212 ASN A N 1
ATOM 1624 C CA . ASN A 1 212 ? 20.560 20.422 -8.114 1.00 97.81 212 ASN A CA 1
ATOM 1625 C C . ASN A 1 212 ? 20.262 19.242 -9.050 1.00 97.81 212 ASN A C 1
ATOM 1627 O O . ASN A 1 212 ? 19.261 19.266 -9.770 1.00 97.81 212 ASN A O 1
ATOM 1631 N N . GLY A 1 213 ? 21.060 18.176 -8.973 1.00 97.00 213 GLY A N 1
ATOM 1632 C CA . GLY A 1 213 ? 20.826 16.941 -9.711 1.00 97.00 213 GLY A CA 1
ATOM 1633 C C . GLY A 1 213 ? 19.472 16.309 -9.378 1.00 97.00 213 GLY A C 1
ATOM 1634 O O . GLY A 1 213 ? 18.728 15.933 -10.288 1.00 97.00 213 GLY A O 1
ATOM 1635 N N . ARG A 1 214 ? 19.075 16.268 -8.095 1.00 95.81 214 ARG A N 1
ATOM 1636 C CA . ARG A 1 214 ? 17.739 15.775 -7.700 1.00 95.81 214 ARG A CA 1
ATOM 1637 C C . ARG A 1 214 ? 16.613 16.608 -8.308 1.00 95.81 214 ARG A C 1
ATOM 1639 O O . ARG A 1 214 ? 15.667 16.039 -8.848 1.00 95.81 214 ARG A O 1
ATOM 1646 N N . ARG A 1 215 ? 16.710 17.942 -8.272 1.00 97.50 215 ARG A N 1
ATOM 1647 C CA . ARG A 1 215 ? 15.700 18.839 -8.868 1.00 97.50 215 ARG A CA 1
ATOM 1648 C C . ARG A 1 215 ? 15.558 18.617 -10.371 1.00 97.50 215 ARG A C 1
ATOM 1650 O O . ARG A 1 215 ? 14.442 18.461 -10.862 1.00 97.50 215 ARG A O 1
ATOM 1657 N N . GLN A 1 216 ? 16.676 18.550 -11.092 1.00 96.81 216 GLN A N 1
ATOM 1658 C CA . GLN A 1 216 ? 16.673 18.264 -12.528 1.00 96.81 216 GLN A CA 1
ATOM 1659 C C . GLN A 1 216 ? 16.026 16.908 -12.821 1.00 96.81 216 GLN A C 1
ATOM 1661 O O . GLN A 1 216 ? 15.207 16.793 -13.736 1.00 96.81 216 GLN A O 1
ATOM 1666 N N . GLN A 1 217 ? 16.326 15.899 -12.001 1.00 94.25 217 GLN A N 1
ATOM 1667 C CA . GLN A 1 217 ? 15.759 14.569 -12.148 1.00 94.25 217 GLN A CA 1
ATOM 1668 C C . GLN A 1 217 ? 14.244 14.532 -11.904 1.00 94.25 217 GLN A C 1
ATOM 1670 O O . GLN A 1 217 ? 13.527 13.869 -12.659 1.00 94.25 217 GLN A O 1
ATOM 1675 N N . ILE A 1 218 ? 13.754 15.241 -10.885 1.00 94.75 218 ILE A N 1
ATOM 1676 C CA . ILE A 1 218 ? 12.320 15.361 -10.589 1.00 94.75 218 ILE A CA 1
ATOM 1677 C C . ILE A 1 218 ? 11.594 16.023 -11.764 1.00 94.75 218 ILE A C 1
ATOM 1679 O O . ILE A 1 218 ? 10.600 15.487 -12.246 1.00 94.75 218 ILE A O 1
ATOM 1683 N N . ILE A 1 219 ? 12.120 17.139 -12.281 1.00 97.25 219 ILE A N 1
ATOM 1684 C CA . ILE A 1 219 ? 11.528 17.849 -13.427 1.00 97.25 219 ILE A CA 1
ATOM 1685 C C . ILE A 1 219 ? 11.501 16.950 -14.669 1.00 97.25 219 ILE A C 1
ATOM 1687 O O . ILE A 1 219 ? 10.488 16.886 -15.365 1.00 97.25 219 ILE A O 1
ATOM 1691 N N . ALA A 1 220 ? 12.597 16.241 -14.949 1.00 94.81 220 ALA A N 1
ATOM 1692 C CA . ALA A 1 220 ? 12.677 15.331 -16.087 1.00 94.81 220 ALA A CA 1
ATOM 1693 C C . ALA A 1 220 ? 11.660 14.183 -15.982 1.00 94.81 220 ALA A C 1
ATOM 1695 O O . ALA A 1 220 ? 11.017 13.864 -16.977 1.00 94.81 220 ALA A O 1
ATOM 1696 N N . ALA A 1 221 ? 11.480 13.602 -14.790 1.00 93.81 221 ALA A N 1
ATOM 1697 C CA . ALA A 1 221 ? 10.490 12.552 -14.556 1.00 93.81 221 ALA A CA 1
ATOM 1698 C C . ALA A 1 221 ? 9.053 13.086 -14.682 1.00 93.81 221 ALA A C 1
ATOM 1700 O O . ALA A 1 221 ? 8.245 12.504 -15.399 1.00 93.81 221 ALA A O 1
ATOM 1701 N N . ALA A 1 222 ? 8.748 14.235 -14.069 1.00 95.44 222 ALA A N 1
ATOM 1702 C CA . ALA A 1 222 ? 7.418 14.844 -14.117 1.00 95.44 222 ALA A CA 1
ATOM 1703 C C . ALA A 1 222 ? 6.978 15.188 -15.550 1.00 95.44 222 ALA A C 1
ATOM 1705 O O . ALA A 1 222 ? 5.822 14.985 -15.914 1.00 95.44 222 ALA A O 1
ATOM 1706 N N . ARG A 1 223 ? 7.905 15.646 -16.403 1.00 97.00 223 ARG A N 1
ATOM 1707 C CA . ARG A 1 223 ? 7.619 15.934 -17.819 1.00 97.00 223 ARG A CA 1
ATOM 1708 C C . ARG A 1 223 ? 7.143 14.712 -18.606 1.00 97.00 223 ARG A C 1
ATOM 1710 O O . ARG A 1 223 ? 6.373 14.880 -19.544 1.00 97.00 223 ARG A O 1
ATOM 1717 N N . GLN A 1 224 ? 7.562 13.502 -18.228 1.00 96.06 224 GLN A N 1
ATOM 1718 C CA . GLN A 1 224 ? 7.112 12.264 -18.880 1.00 96.06 224 GLN A CA 1
ATOM 1719 C C . GLN A 1 224 ? 5.658 11.903 -18.541 1.00 96.06 224 GLN A C 1
ATOM 1721 O O . GLN A 1 224 ? 5.094 11.011 -19.166 1.00 96.06 224 GLN A O 1
ATOM 1726 N N . LEU A 1 225 ? 5.063 12.577 -17.553 1.00 96.62 225 LEU A N 1
ATOM 1727 C CA . LEU A 1 225 ? 3.707 12.329 -17.064 1.00 96.62 225 LEU A CA 1
ATOM 1728 C C . LEU A 1 225 ? 2.716 13.412 -17.525 1.00 96.62 225 LEU A C 1
ATOM 1730 O O . LEU A 1 225 ? 1.554 13.405 -17.125 1.00 96.62 225 LEU A O 1
ATOM 1734 N N . LEU A 1 226 ? 3.149 14.345 -18.382 1.00 97.12 226 LEU A N 1
ATOM 1735 C CA . LEU A 1 226 ? 2.257 15.335 -18.980 1.00 97.12 226 LEU A CA 1
ATOM 1736 C C . LEU A 1 226 ? 1.171 14.638 -19.810 1.00 97.12 226 LEU A C 1
ATOM 1738 O O . LEU A 1 226 ? 1.468 13.837 -20.692 1.00 97.12 226 LEU A O 1
ATOM 1742 N N . GLY A 1 227 ? -0.090 14.968 -19.528 1.00 96.94 227 GLY A N 1
ATOM 1743 C CA . GLY A 1 227 ? -1.253 14.373 -20.191 1.00 96.94 227 GLY A CA 1
ATOM 1744 C C . GLY A 1 227 ? -1.759 13.074 -19.559 1.00 96.94 227 GLY A C 1
ATOM 1745 O O . GLY A 1 227 ? -2.786 12.565 -20.006 1.00 96.94 227 GLY A O 1
ATOM 1746 N N . VAL A 1 228 ? -1.102 12.552 -18.515 1.00 97.62 228 VAL A N 1
ATOM 1747 C CA . VAL A 1 228 ? -1.661 11.453 -17.714 1.00 97.62 228 VAL A CA 1
ATOM 1748 C C . VAL A 1 228 ? -2.943 11.954 -17.033 1.00 97.62 228 VAL A C 1
ATOM 1750 O O . VAL A 1 228 ? -2.923 13.033 -16.433 1.00 97.62 228 VAL A O 1
ATOM 1753 N N . PRO A 1 229 ? -4.071 11.230 -17.153 1.00 97.81 229 PRO A N 1
ATOM 1754 C CA . PRO A 1 229 ? -5.328 11.657 -16.560 1.00 97.81 229 PRO A CA 1
ATOM 1755 C C . PRO A 1 229 ? -5.246 11.654 -15.037 1.00 97.81 229 PRO A C 1
ATOM 1757 O O . PRO A 1 229 ? -4.527 10.856 -14.436 1.00 97.81 229 PRO A O 1
ATOM 1760 N N . TYR A 1 230 ? -6.046 12.515 -14.419 1.00 97.19 230 TYR A N 1
ATOM 1761 C CA . TYR A 1 230 ? -6.208 12.485 -12.977 1.00 97.19 230 TYR A CA 1
ATOM 1762 C C . TYR A 1 230 ? -6.895 11.189 -12.526 1.00 97.19 230 TYR A C 1
ATOM 1764 O O . TYR A 1 230 ? -7.911 10.791 -13.109 1.00 97.19 230 TYR A O 1
ATOM 1772 N N . GLN A 1 231 ? -6.394 10.566 -11.460 1.00 96.44 231 GLN A N 1
ATOM 1773 C CA . GLN A 1 231 ? -7.064 9.449 -10.794 1.00 96.44 231 GLN A CA 1
ATOM 1774 C C . GLN A 1 231 ? -6.937 9.576 -9.276 1.00 96.44 231 GLN A C 1
ATOM 1776 O O . GLN A 1 231 ? -5.839 9.547 -8.733 1.00 96.44 231 GLN A O 1
ATOM 1781 N N . TRP A 1 232 ? -8.069 9.605 -8.565 1.00 95.50 232 TRP A N 1
ATOM 1782 C CA . TRP A 1 232 ? -8.058 9.597 -7.099 1.00 95.50 232 TRP A CA 1
ATOM 1783 C C . TRP A 1 232 ? -7.330 8.354 -6.548 1.00 95.50 232 TRP A C 1
ATOM 1785 O O . TRP A 1 232 ? -7.641 7.212 -6.909 1.00 95.50 232 TRP A O 1
ATOM 1795 N N . GLY A 1 233 ? -6.328 8.589 -5.696 1.00 94.06 233 GLY A N 1
ATOM 1796 C CA . GLY A 1 233 ? -5.447 7.553 -5.149 1.00 94.06 233 GLY A CA 1
ATOM 1797 C C . GLY A 1 233 ? -4.494 6.918 -6.172 1.00 94.06 233 GLY A C 1
ATOM 1798 O O . GLY A 1 233 ? -3.886 5.897 -5.860 1.00 94.06 233 GLY A O 1
ATOM 1799 N N . GLY A 1 234 ? -4.399 7.461 -7.389 1.00 96.19 234 GLY A N 1
ATOM 1800 C CA . GLY A 1 234 ? -3.451 7.033 -8.412 1.00 96.19 234 GLY A CA 1
ATOM 1801 C C . GLY A 1 234 ? -2.037 7.536 -8.122 1.00 96.19 234 GLY A C 1
ATOM 1802 O O . GLY A 1 234 ? -1.852 8.635 -7.611 1.00 96.19 234 GLY A O 1
ATOM 1803 N N . CYS A 1 235 ? -1.022 6.727 -8.425 1.00 94.88 235 CYS A N 1
ATOM 1804 C CA . CYS A 1 235 ? 0.382 7.129 -8.261 1.00 94.88 235 CYS A CA 1
ATOM 1805 C C . CYS A 1 235 ? 1.265 6.697 -9.441 1.00 94.88 235 CYS A C 1
ATOM 1807 O O . CYS A 1 235 ? 2.473 6.501 -9.297 1.00 94.88 235 CYS A O 1
ATOM 1809 N N . THR A 1 236 ? 0.669 6.502 -10.623 1.00 96.06 236 THR A N 1
ATOM 1810 C CA . THR A 1 236 ? 1.354 5.884 -11.766 1.00 96.06 236 THR A CA 1
ATOM 1811 C C . THR A 1 236 ? 0.994 6.537 -13.095 1.00 96.06 236 THR A C 1
ATOM 1813 O O . THR A 1 236 ? 0.066 7.324 -13.195 1.00 96.06 236 THR A O 1
ATOM 1816 N N . ALA A 1 237 ? 1.664 6.137 -14.176 1.00 96.19 237 ALA A N 1
ATOM 1817 C CA . ALA A 1 237 ? 1.336 6.597 -15.527 1.00 96.19 237 ALA A CA 1
ATOM 1818 C C . ALA A 1 237 ? -0.075 6.205 -16.029 1.00 96.19 237 ALA A C 1
ATOM 1820 O O . ALA A 1 237 ? -0.457 6.604 -17.125 1.00 96.19 237 ALA A O 1
ATOM 1821 N N . LEU A 1 238 ? -0.834 5.403 -15.270 1.00 95.50 238 LEU A N 1
ATOM 1822 C CA . LEU A 1 238 ? -2.239 5.088 -15.567 1.00 95.50 238 LEU A CA 1
ATOM 1823 C C . LEU A 1 238 ? -3.215 6.106 -14.956 1.00 95.50 238 LEU A C 1
ATOM 1825 O O . LEU A 1 238 ? -4.385 6.111 -15.330 1.00 95.50 238 LEU A O 1
ATOM 1829 N N . GLY A 1 239 ? -2.737 6.931 -14.023 1.00 96.38 239 GLY A N 1
ATOM 1830 C CA . GLY A 1 239 ? -3.519 7.900 -13.271 1.00 96.38 239 GLY A CA 1
ATOM 1831 C C . GLY A 1 239 ? -2.733 8.429 -12.067 1.00 96.38 239 GLY A C 1
ATOM 1832 O O . GLY A 1 239 ? -2.143 7.631 -11.327 1.00 96.38 239 GLY A O 1
ATOM 1833 N N . ILE A 1 240 ? -2.709 9.755 -11.896 1.00 92.06 240 ILE A N 1
ATOM 1834 C CA . ILE A 1 240 ? -1.980 10.493 -10.837 1.00 92.06 240 ILE A CA 1
ATOM 1835 C C . ILE A 1 240 ? -2.935 11.456 -10.132 1.00 92.06 240 ILE A C 1
ATOM 1837 O O . ILE A 1 240 ? -3.876 11.923 -10.811 1.00 92.06 240 ILE A O 1
#

Sequence (240 aa):
MLQEIQNELVEIKQDFDARTQFCEVTATAWENGRCQLGGKVLDGAILTAVINQLTIRFPSVDFEATAVALLRQPHMPTLTVCTNLTGLHRRPSRISEQMNQLLNGWTVEPLFTEGSWTFVRQMDGYLGWVQSGYLCDPPAPPPTHMVGSPVCLLYTKADESTPLVGRVMGSTAVHATIVSANWARITLAGGRVGFARLDGLRPLNALPGDENGRRQQIIAAARQLLGVPYQWGGCTALGI